Protein AF-A0A3Q0J2T7-F1 (afdb_monomer_lite)

Foldseek 3Di:
DPPPDPPFPVLVVVLVVVLVVLVVLLVVLVVVLVVLVPCPDDPPVCPVPADPVRSVVVSVLVSLLSVLVSVLSVQVSVCCVVQSDLVNLVVLLVVLCVVQVVPDLLSSVLSSVLSVVVVVLVSCVVSQCCCVCPNVVHDPVVSVVVSVVVSVVVSVVVNVVSVLVLVQLLVDLVPDPVSNLVSVLVVLVVVLVVQQVVVVVVQPVFKDFDPDPVLLVVCVVVCVVQVQDPRQEIEGEDPDLPPDWDKAWGDAPVVSSIHIYGYPSCQDDDPDRDDHDHSVRVSVRVVVRVVCRSVVVSVVVSVVVSVVVSVVVVVVVPDDLQSVCVSSVNPPDRSCCVSNCVVVVVVVVVPDDDDDDDDDDDDDD

Sequence (365 aa):
MFFALFTNDLYIASHLVQWFIGALQIYIGWREYRFIGNVKERPVPVQKYMKVETFNTLKSLNQRKLFAEIANESFGLFIQIVFSDELSHIALWNLSTTLSGGVSERWTTWVFISVITSKDFLLTLPGNFYVRLKLKEQSLFSTIQLLFLEFIAEQVFQLLLLNSLVNMCNLVVNVSKSSLIYTNFVLILFLALAREFIMDPLFDGHITPLQDTRITKELQPYLKIMEFPEGRIYLLKMSNQEDMPNAFTVGNRFFNTQKIIIADNVIGKNKQLNDCCTYKECVAVILHELGHVYYNHTIKSALLEVFITLSTIISFILLHEDFVFTSFGFVQTRPVKAFNFQSSLELDATKVKPDSKRDTRDDAN

InterPro domains:
  IPR001915 Peptidase M48 [PF01435] (209-329)
  IPR032456 CAAX prenyl protease 1, N-terminal [PF16491] (33-194)

Organism: Diaphorina citri (NCBI:txid121845)

Radius of gyration: 28.75 Å; chains: 1; bounding box: 115×46×77 Å

Structure (mmCIF, N/CA/C/O backbone):
data_AF-A0A3Q0J2T7-F1
#
_entry.id   AF-A0A3Q0J2T7-F1
#
loop_
_atom_site.group_PDB
_atom_site.id
_atom_site.type_symbol
_atom_site.label_atom_id
_atom_site.label_alt_id
_atom_site.label_comp_id
_atom_site.label_asym_id
_atom_site.label_entity_id
_atom_site.label_seq_id
_atom_site.pdbx_PDB_ins_code
_atom_site.Cartn_x
_atom_site.Cartn_y
_atom_site.Cartn_z
_atom_site.occupancy
_atom_site.B_iso_or_equiv
_atom_site.auth_seq_id
_atom_site.auth_comp_id
_atom_site.auth_asym_id
_atom_site.auth_atom_id
_atom_site.pdbx_PDB_model_num
ATOM 1 N N . MET A 1 1 ? -3.523 7.513 -41.382 1.00 33.69 1 MET A N 1
ATOM 2 C CA . MET A 1 1 ? -2.155 7.222 -40.903 1.00 33.69 1 MET A CA 1
ATOM 3 C C . MET A 1 1 ? -2.189 7.128 -39.376 1.00 33.69 1 MET A C 1
ATOM 5 O O . MET A 1 1 ? -1.666 7.994 -38.703 1.00 33.69 1 MET A O 1
ATOM 9 N N . PHE A 1 2 ? -2.928 6.149 -38.841 1.00 28.25 2 PHE A N 1
ATOM 10 C CA . PHE A 1 2 ? -3.182 5.979 -37.393 1.00 28.25 2 PHE A CA 1
ATOM 11 C C . PHE A 1 2 ? -3.336 4.490 -37.006 1.00 28.25 2 PHE A C 1
ATOM 13 O O . PHE A 1 2 ? -3.814 4.168 -35.932 1.00 28.25 2 PHE A O 1
ATOM 20 N N . PHE A 1 3 ? -2.971 3.572 -37.909 1.00 33.12 3 PHE A N 1
ATOM 21 C CA . PHE A 1 3 ? -3.224 2.128 -37.781 1.00 33.12 3 PHE A CA 1
ATOM 22 C C . PHE A 1 3 ? -2.095 1.296 -38.407 1.00 33.12 3 PHE A C 1
ATOM 24 O O . PHE A 1 3 ? -2.324 0.306 -39.092 1.00 33.12 3 PHE A O 1
ATOM 31 N N . ALA A 1 4 ? -0.854 1.728 -38.226 1.00 36.66 4 ALA A N 1
ATOM 32 C CA . ALA A 1 4 ? 0.309 0.935 -38.596 1.00 36.66 4 ALA A CA 1
ATOM 33 C C . ALA A 1 4 ? 1.258 0.967 -37.406 1.00 36.66 4 ALA A C 1
ATOM 35 O O . ALA A 1 4 ? 2.026 1.913 -37.339 1.00 36.66 4 ALA A O 1
ATOM 36 N N . LEU A 1 5 ? 1.095 0.033 -36.457 1.00 40.09 5 LEU A N 1
ATOM 37 C CA . LEU A 1 5 ? 2.038 -0.344 -35.380 1.00 40.09 5 LEU A CA 1
ATOM 38 C C . LEU A 1 5 ? 1.373 -1.389 -34.443 1.00 40.09 5 LEU A C 1
ATOM 40 O O . LEU A 1 5 ? 1.259 -1.200 -33.242 1.00 40.09 5 LEU A O 1
ATOM 44 N N . PHE A 1 6 ? 0.869 -2.498 -34.993 1.00 44.03 6 PHE A N 1
ATOM 45 C CA . PHE A 1 6 ? 0.392 -3.645 -34.197 1.00 44.03 6 PHE A CA 1
ATOM 46 C C . PHE A 1 6 ? 1.183 -4.904 -34.555 1.00 44.03 6 PHE A C 1
ATOM 48 O O . PHE A 1 6 ? 0.622 -5.937 -34.899 1.00 44.03 6 PHE A O 1
ATOM 55 N N . THR A 1 7 ? 2.510 -4.801 -34.559 1.00 49.44 7 THR A N 1
ATOM 56 C CA . THR A 1 7 ? 3.395 -5.940 -34.847 1.00 49.44 7 THR A CA 1
ATOM 57 C C . THR A 1 7 ? 3.807 -6.725 -33.599 1.00 49.44 7 THR A C 1
ATOM 59 O O . THR A 1 7 ? 4.491 -7.731 -33.744 1.00 49.44 7 THR A O 1
ATOM 62 N N . ASN A 1 8 ? 3.374 -6.322 -32.397 1.00 66.12 8 ASN A N 1
ATOM 63 C CA . ASN A 1 8 ? 3.762 -6.956 -31.135 1.00 66.12 8 ASN A CA 1
ATOM 64 C C . ASN A 1 8 ? 2.534 -7.422 -30.333 1.00 66.12 8 ASN A C 1
ATOM 66 O O . ASN A 1 8 ? 2.005 -6.689 -29.495 1.00 66.12 8 ASN A O 1
ATOM 70 N N . ASP A 1 9 ? 2.096 -8.665 -30.559 1.00 75.94 9 ASP A N 1
ATOM 71 C CA . ASP A 1 9 ? 0.935 -9.274 -29.882 1.00 75.94 9 ASP A CA 1
ATOM 72 C C . ASP A 1 9 ? 1.014 -9.171 -28.346 1.00 75.94 9 ASP A C 1
ATOM 74 O O . ASP A 1 9 ? -0.001 -8.976 -27.677 1.00 75.94 9 ASP A O 1
ATOM 78 N N . LEU A 1 10 ? 2.224 -9.241 -27.777 1.00 80.56 10 LEU A N 1
ATOM 79 C CA . LEU A 1 10 ? 2.445 -9.153 -26.333 1.00 80.56 10 LEU A CA 1
ATOM 80 C C . LEU A 1 10 ? 2.185 -7.747 -25.770 1.00 80.56 10 LEU A C 1
ATOM 82 O O . LEU A 1 10 ? 1.581 -7.629 -24.706 1.00 80.56 10 LEU A O 1
ATOM 86 N N . TYR A 1 11 ? 2.613 -6.697 -26.475 1.00 80.44 11 TYR A N 1
ATOM 87 C CA . TYR A 1 11 ? 2.414 -5.306 -26.055 1.00 80.44 11 TYR A CA 1
ATOM 88 C C . TYR A 1 11 ? 0.931 -4.944 -26.015 1.00 80.44 11 TYR A C 1
ATOM 90 O O . TYR A 1 11 ? 0.431 -4.354 -25.056 1.00 80.44 11 TYR A O 1
ATOM 98 N N . ILE A 1 12 ? 0.205 -5.345 -27.058 1.00 82.56 12 ILE A N 1
ATOM 99 C CA . ILE A 1 12 ? -1.236 -5.120 -27.157 1.00 82.56 12 ILE A CA 1
ATOM 100 C C . ILE A 1 12 ? -1.944 -5.904 -26.054 1.00 82.56 12 ILE A C 1
ATOM 102 O O . ILE A 1 12 ? -2.769 -5.347 -25.331 1.00 82.56 12 ILE A O 1
ATOM 106 N N . ALA A 1 13 ? -1.597 -7.183 -25.883 1.00 85.56 13 ALA A N 1
ATOM 107 C CA . ALA A 1 13 ? -2.187 -8.024 -24.853 1.00 85.56 13 ALA A CA 1
ATOM 108 C C . ALA A 1 13 ? -1.959 -7.460 -23.442 1.00 85.56 13 ALA A C 1
ATOM 110 O O . ALA A 1 13 ? -2.902 -7.428 -22.652 1.00 85.56 13 ALA A O 1
ATOM 111 N N . SER A 1 14 ? -0.755 -6.966 -23.123 1.00 84.12 14 SER A N 1
ATOM 112 C CA . SER A 1 14 ? -0.471 -6.399 -21.799 1.00 84.12 14 SER A CA 1
ATOM 113 C C . SER A 1 14 ? -1.316 -5.157 -21.511 1.00 84.12 14 SER A C 1
ATOM 115 O O . SER A 1 14 ? -1.895 -5.049 -20.430 1.00 84.12 14 SER A O 1
ATOM 117 N N . HIS A 1 15 ? -1.455 -4.254 -22.487 1.00 85.38 15 HIS A N 1
ATOM 118 C CA . HIS A 1 15 ? -2.277 -3.052 -22.337 1.00 85.38 15 HIS A CA 1
ATOM 119 C C . HIS A 1 15 ? -3.765 -3.381 -22.246 1.00 85.38 15 HIS A C 1
ATOM 121 O O . HIS A 1 15 ? -4.455 -2.833 -21.391 1.00 85.38 15 HIS A O 1
ATOM 127 N N . LEU A 1 16 ? -4.259 -4.329 -23.047 1.00 88.94 16 LEU A N 1
ATOM 128 C CA . LEU A 1 16 ? -5.648 -4.783 -22.962 1.00 88.94 16 LEU A CA 1
ATOM 129 C C . LEU A 1 16 ? -5.972 -5.384 -21.591 1.00 88.94 16 LEU A C 1
ATOM 131 O O . LEU A 1 16 ? -7.029 -5.088 -21.035 1.00 88.94 16 LEU A O 1
ATOM 135 N N . VAL A 1 17 ? -5.067 -6.189 -21.023 1.00 90.88 17 VAL A N 1
ATOM 136 C CA . VAL A 1 17 ? -5.229 -6.733 -19.666 1.00 90.88 17 VAL A CA 1
ATOM 137 C C . VAL A 1 17 ? -5.247 -5.607 -18.634 1.00 90.88 17 VAL A C 1
ATOM 139 O O . VAL A 1 17 ? -6.132 -5.581 -17.781 1.00 90.88 17 VAL A O 1
ATOM 142 N N . GLN A 1 18 ? -4.325 -4.647 -18.727 1.00 88.12 18 GLN A N 1
ATOM 143 C CA . GLN A 1 18 ? -4.276 -3.506 -17.814 1.00 88.12 18 GLN A CA 1
ATOM 144 C C . GLN A 1 18 ? -5.548 -2.651 -17.892 1.00 88.12 18 GLN A C 1
ATOM 146 O O . GLN A 1 18 ? -6.138 -2.322 -16.862 1.00 88.12 18 GLN A O 1
A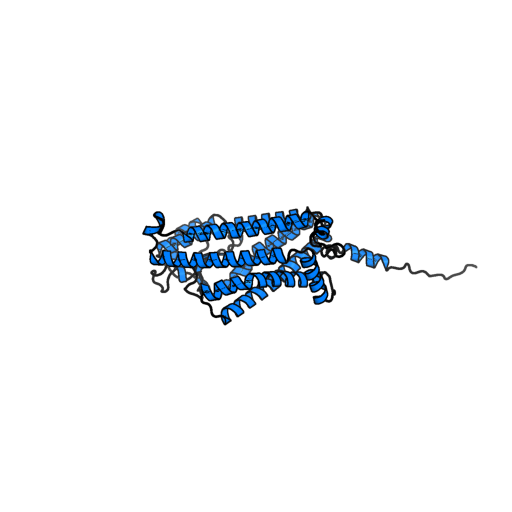TOM 151 N N . TRP A 1 19 ? -6.022 -2.342 -19.100 1.00 90.69 19 TRP A N 1
ATOM 152 C CA . TRP A 1 19 ? -7.256 -1.583 -19.297 1.00 90.69 19 TRP A CA 1
ATOM 153 C C . TRP A 1 19 ? -8.479 -2.342 -18.808 1.00 90.69 19 TRP A C 1
ATOM 155 O O . TRP A 1 19 ? -9.368 -1.743 -18.210 1.00 90.69 19 TRP A O 1
ATOM 165 N N . PHE A 1 20 ? -8.524 -3.658 -19.024 1.00 94.38 20 PHE A N 1
ATOM 166 C CA . PHE A 1 20 ? -9.589 -4.502 -18.502 1.00 94.38 20 PHE A CA 1
ATOM 167 C C . PHE A 1 20 ? -9.628 -4.467 -16.971 1.00 94.38 20 PHE A C 1
ATOM 169 O O . PHE A 1 20 ? -10.702 -4.287 -16.400 1.00 94.38 20 PHE A O 1
ATOM 176 N N . ILE A 1 21 ? -8.474 -4.584 -16.305 1.00 93.88 21 ILE A N 1
ATOM 177 C CA . ILE A 1 21 ? -8.382 -4.505 -14.840 1.00 93.88 21 ILE A CA 1
ATOM 178 C C . ILE A 1 21 ? -8.839 -3.127 -14.345 1.00 93.88 21 ILE A C 1
ATOM 180 O O . ILE A 1 21 ? -9.686 -3.064 -13.453 1.00 93.88 21 ILE A O 1
ATOM 184 N N . GLY A 1 22 ? -8.359 -2.038 -14.953 1.00 92.31 22 GLY A N 1
ATOM 185 C CA . GLY A 1 22 ? -8.775 -0.679 -14.589 1.00 92.31 22 GLY A CA 1
ATOM 186 C C . GLY A 1 22 ? -10.277 -0.450 -14.798 1.00 92.31 22 GLY A C 1
ATOM 187 O O . GLY A 1 22 ? -10.974 0.041 -13.911 1.00 92.31 22 GLY A O 1
ATOM 188 N N . ALA A 1 23 ? -10.825 -0.891 -15.933 1.00 95.25 23 ALA A N 1
ATOM 189 C CA . ALA A 1 23 ? -12.258 -0.815 -16.211 1.00 95.25 23 ALA A CA 1
ATOM 190 C C . ALA A 1 23 ? -13.086 -1.650 -15.220 1.00 95.25 23 ALA A C 1
ATOM 192 O O . ALA A 1 23 ? -14.158 -1.219 -14.789 1.00 95.25 23 ALA A O 1
ATOM 193 N N . LEU A 1 24 ? -12.588 -2.825 -14.825 1.00 96.88 24 LEU A N 1
ATOM 194 C CA . LEU A 1 24 ? -13.226 -3.679 -13.828 1.00 96.88 24 LEU A CA 1
ATOM 195 C C . LEU A 1 24 ? -13.235 -3.020 -12.442 1.00 96.88 24 LEU A C 1
ATOM 197 O O . LEU A 1 24 ? -14.266 -3.057 -11.770 1.00 96.88 24 LEU A O 1
ATOM 201 N N . GLN A 1 25 ? -12.136 -2.386 -12.027 1.00 94.62 25 GLN A N 1
ATOM 202 C CA . GLN A 1 25 ? -12.058 -1.632 -10.770 1.00 94.62 25 GLN A CA 1
ATOM 203 C C . GLN A 1 25 ? -13.052 -0.466 -10.756 1.00 94.62 25 GLN A C 1
ATOM 205 O O . GLN A 1 25 ? -13.850 -0.353 -9.823 1.00 94.62 25 GLN A O 1
ATOM 210 N N . ILE A 1 26 ? -13.092 0.331 -11.830 1.00 95.19 26 ILE A N 1
ATOM 211 C CA . ILE A 1 26 ? -14.068 1.419 -12.000 1.00 95.19 26 ILE A CA 1
ATOM 212 C C . ILE A 1 26 ? -15.500 0.875 -11.941 1.00 95.19 26 ILE A C 1
ATOM 214 O O . ILE A 1 26 ? -16.358 1.445 -11.269 1.00 95.19 26 ILE A O 1
ATOM 218 N N . TYR A 1 27 ? -15.774 -0.250 -12.605 1.00 97.19 27 TYR A N 1
ATOM 219 C CA . TYR A 1 27 ? -17.090 -0.885 -12.595 1.00 97.19 27 TYR A CA 1
ATOM 220 C C . TYR A 1 27 ? -17.512 -1.350 -11.195 1.00 97.19 27 TYR A C 1
ATOM 222 O O . TYR A 1 27 ? -18.649 -1.099 -10.785 1.00 97.19 27 TYR A O 1
ATOM 230 N N . ILE A 1 28 ? -16.620 -2.015 -10.454 1.00 96.94 28 ILE A N 1
ATOM 231 C CA . ILE A 1 28 ? -16.886 -2.470 -9.083 1.00 96.94 28 ILE A CA 1
ATOM 232 C C . ILE A 1 28 ? -17.128 -1.263 -8.171 1.00 96.94 28 ILE A C 1
ATOM 234 O O . ILE A 1 28 ? -18.165 -1.218 -7.505 1.00 96.94 28 ILE A O 1
ATOM 238 N N . GLY A 1 29 ? -16.254 -0.254 -8.219 1.00 95.56 29 GLY A N 1
ATOM 239 C CA . GLY A 1 29 ? -16.412 0.978 -7.445 1.00 95.56 29 GLY A CA 1
ATOM 240 C C . GLY A 1 29 ? -17.724 1.694 -7.769 1.00 95.56 29 GLY A C 1
ATOM 241 O O . GLY A 1 29 ? -18.476 2.069 -6.871 1.00 95.56 29 GLY A O 1
ATOM 242 N N . TRP A 1 30 ? -18.084 1.805 -9.050 1.00 96.25 30 TRP A N 1
ATOM 243 C CA . TRP A 1 30 ? -19.350 2.410 -9.473 1.00 96.25 30 TRP A CA 1
ATOM 244 C C . TRP A 1 30 ? -20.577 1.634 -8.982 1.00 96.25 30 TRP A C 1
ATOM 246 O O . TRP A 1 30 ? -21.595 2.227 -8.607 1.00 96.25 30 TRP A O 1
ATOM 256 N N . ARG A 1 31 ? -20.511 0.298 -8.966 1.00 96.94 31 ARG A N 1
ATOM 257 C CA . ARG A 1 31 ? -21.577 -0.534 -8.392 1.00 96.94 31 ARG A CA 1
ATOM 258 C C . ARG A 1 31 ? -21.740 -0.280 -6.904 1.00 96.94 31 ARG A C 1
ATOM 260 O O . ARG A 1 31 ? -22.878 -0.131 -6.462 1.00 96.94 31 ARG A O 1
ATOM 267 N N . GLU A 1 32 ? -20.642 -0.213 -6.164 1.00 95.94 32 GLU A N 1
ATOM 268 C CA . GLU A 1 32 ? -20.662 0.083 -4.735 1.00 95.94 32 GLU A CA 1
ATOM 269 C C . GLU A 1 32 ? -21.205 1.491 -4.465 1.00 95.94 32 GLU A C 1
ATOM 271 O O . GLU A 1 32 ? -22.138 1.653 -3.677 1.00 95.94 32 GLU A O 1
ATOM 276 N N . TYR A 1 33 ? -20.734 2.493 -5.213 1.00 95.69 33 TYR A N 1
ATOM 277 C CA . TYR A 1 33 ? -21.227 3.868 -5.147 1.00 95.69 33 TYR A CA 1
ATOM 278 C C . TYR A 1 33 ? -22.747 3.944 -5.352 1.00 95.69 33 TYR A C 1
ATOM 280 O O . TYR A 1 33 ? -23.459 4.533 -4.533 1.00 95.69 33 TYR A O 1
ATOM 288 N N . ARG A 1 34 ? -23.276 3.298 -6.404 1.00 95.38 34 ARG A N 1
ATOM 289 C CA . ARG A 1 34 ? -24.725 3.257 -6.666 1.00 95.38 34 ARG A CA 1
ATOM 290 C C . ARG A 1 34 ? -25.488 2.487 -5.598 1.00 95.38 34 ARG A C 1
ATOM 292 O O . ARG A 1 34 ? -26.573 2.918 -5.209 1.00 95.38 34 ARG A O 1
ATOM 299 N N . PHE A 1 35 ? -24.946 1.362 -5.135 1.00 94.62 35 PHE A N 1
ATOM 300 C CA . PHE A 1 35 ? -25.566 0.569 -4.080 1.00 94.62 35 PHE A CA 1
ATOM 301 C C . PHE A 1 35 ? -25.740 1.416 -2.823 1.00 94.62 35 PHE A C 1
ATOM 303 O O . PHE A 1 35 ? -26.875 1.619 -2.398 1.00 94.62 35 PHE A O 1
ATOM 310 N N . ILE A 1 36 ? -24.655 2.004 -2.308 1.00 92.62 36 ILE A N 1
ATOM 311 C CA . ILE A 1 36 ? -24.695 2.888 -1.140 1.00 92.62 36 ILE A CA 1
ATOM 312 C C . ILE A 1 36 ? -25.631 4.070 -1.419 1.00 92.62 36 ILE A C 1
ATOM 314 O O . ILE A 1 36 ? -26.472 4.374 -0.580 1.00 92.62 36 ILE A O 1
ATOM 318 N N . GLY A 1 37 ? -25.554 4.685 -2.609 1.00 90.44 37 GLY A N 1
ATOM 319 C CA . GLY A 1 37 ? -26.523 5.648 -3.171 1.00 90.44 37 GLY A CA 1
ATOM 320 C C . GLY A 1 37 ? -27.966 5.367 -2.778 1.00 90.44 37 GLY A C 1
ATOM 321 O O . GLY A 1 37 ? -28.627 6.167 -2.104 1.00 90.44 37 GLY A O 1
ATOM 322 N N . ASN A 1 38 ? -28.401 4.172 -3.158 1.00 92.50 38 ASN A N 1
ATOM 323 C CA . ASN A 1 38 ? -29.780 3.719 -3.100 1.00 92.50 38 ASN A CA 1
ATOM 324 C C . ASN A 1 38 ? -30.230 3.230 -1.716 1.00 92.50 38 ASN A C 1
ATOM 326 O O . ASN A 1 38 ? -31.435 3.099 -1.497 1.00 92.50 38 ASN A O 1
ATOM 330 N N . VAL A 1 39 ? -29.317 2.983 -0.767 1.00 91.50 39 VAL A N 1
ATOM 331 C CA . VAL A 1 39 ? -29.688 2.563 0.596 1.00 91.50 39 VAL A CA 1
ATOM 332 C C . VAL A 1 39 ? -30.352 3.726 1.338 1.00 91.50 39 VAL A C 1
ATOM 334 O O . VAL A 1 39 ? -29.674 4.603 1.868 1.00 91.50 39 VAL A O 1
ATOM 337 N N . LYS A 1 40 ? -31.688 3.769 1.365 1.00 86.31 40 LYS A N 1
ATOM 338 C CA . LYS A 1 40 ? -32.451 4.841 2.036 1.00 86.31 40 LYS A CA 1
ATOM 339 C C . LYS A 1 40 ? -32.478 4.694 3.553 1.00 86.31 40 LYS A C 1
ATOM 341 O O . LYS A 1 40 ? -32.477 5.691 4.264 1.00 86.31 40 LYS A O 1
ATOM 346 N N . GLU A 1 41 ? -32.481 3.458 4.032 1.00 88.19 41 GLU A N 1
ATOM 347 C CA . GLU A 1 41 ? -32.641 3.140 5.444 1.00 88.19 41 GLU A CA 1
ATOM 348 C C . GLU A 1 41 ? -31.548 2.188 5.916 1.00 88.19 41 GLU A C 1
ATOM 350 O O . GLU A 1 41 ? -30.988 1.408 5.144 1.00 88.19 41 GLU A O 1
ATOM 355 N N . ARG A 1 42 ? -31.258 2.246 7.216 1.00 91.38 42 ARG A N 1
ATOM 356 C CA . ARG A 1 42 ? -30.329 1.321 7.871 1.00 91.38 42 ARG A CA 1
ATOM 357 C C . ARG A 1 42 ? -30.821 -0.125 7.688 1.00 91.38 42 ARG A C 1
ATOM 359 O O . ARG A 1 42 ? -31.989 -0.385 7.993 1.00 91.38 42 ARG A O 1
ATOM 366 N N . PRO A 1 43 ? -29.957 -1.077 7.292 1.00 90.12 43 PRO A N 1
ATOM 367 C CA . PRO A 1 43 ? -30.312 -2.493 7.247 1.00 90.12 43 PRO A CA 1
ATOM 368 C C . PRO A 1 43 ? -30.779 -3.010 8.613 1.00 90.12 43 PRO A C 1
ATOM 370 O O . PRO A 1 43 ? -30.184 -2.660 9.636 1.00 90.12 43 PRO A O 1
ATOM 373 N N . VAL A 1 44 ? -31.796 -3.880 8.627 1.00 91.00 44 VAL A N 1
ATOM 374 C CA . VAL A 1 44 ? -32.421 -4.433 9.849 1.00 91.00 44 VAL A CA 1
ATOM 375 C C . VAL A 1 44 ? -31.401 -4.922 10.895 1.00 91.00 44 VAL A C 1
ATOM 377 O O . VAL A 1 44 ? -31.544 -4.540 12.057 1.00 91.00 44 VAL A O 1
ATOM 380 N N . PRO A 1 45 ? -30.326 -5.662 10.538 1.00 91.25 45 PRO A N 1
ATOM 381 C CA . PRO A 1 45 ? -29.356 -6.140 11.529 1.00 91.25 45 PRO A CA 1
ATOM 382 C C . PRO A 1 45 ? -28.585 -5.024 12.251 1.00 91.25 45 PRO A C 1
ATOM 384 O O . PRO A 1 45 ? -28.127 -5.213 13.374 1.00 91.25 45 PRO A O 1
ATOM 387 N N . VAL A 1 46 ? -28.436 -3.854 11.621 1.00 88.81 46 VAL A N 1
ATOM 388 C CA . VAL A 1 46 ? -27.578 -2.754 12.097 1.00 88.81 46 VAL A CA 1
ATOM 389 C C . VAL A 1 46 ? -28.389 -1.650 12.787 1.00 88.81 46 VAL A C 1
ATOM 391 O O . VAL A 1 46 ? -27.841 -0.859 13.555 1.00 88.81 46 VAL A O 1
ATOM 394 N N . GLN A 1 47 ? -29.713 -1.612 12.587 1.00 89.44 47 GLN A N 1
ATOM 395 C CA . GLN A 1 47 ? -30.607 -0.584 13.144 1.00 89.44 47 GLN A CA 1
ATOM 396 C C . GLN A 1 47 ? -30.494 -0.421 14.666 1.00 89.44 47 GLN A C 1
ATOM 398 O O . GLN A 1 47 ? -30.618 0.701 15.165 1.00 89.44 47 GLN A O 1
ATOM 403 N N . LYS A 1 48 ? -30.238 -1.521 15.387 1.00 91.25 48 LYS A N 1
ATOM 404 C CA . LYS A 1 48 ? -30.083 -1.545 16.848 1.00 91.25 48 LYS A CA 1
ATOM 405 C C . LYS A 1 48 ? -28.767 -0.921 17.331 1.00 91.25 48 LYS A C 1
ATOM 407 O O . LYS A 1 48 ? -28.725 -0.403 18.441 1.00 91.25 48 LYS A O 1
ATOM 412 N N . TYR A 1 49 ? -27.710 -0.977 16.522 1.00 85.81 49 TYR A N 1
ATOM 413 C CA . TYR A 1 49 ? -26.338 -0.679 16.955 1.00 85.81 49 TYR A CA 1
ATOM 414 C C . TYR A 1 49 ? -25.808 0.670 16.461 1.00 85.81 49 TYR A C 1
ATOM 416 O O . TYR A 1 49 ? -24.854 1.193 17.023 1.00 85.81 49 TYR A O 1
ATOM 424 N N . MET A 1 50 ? -26.415 1.260 15.430 1.00 85.25 50 MET A N 1
ATOM 425 C CA . MET A 1 50 ? -25.913 2.488 14.806 1.00 85.25 50 MET A CA 1
ATOM 426 C C . MET A 1 50 ? -27.016 3.526 14.697 1.00 85.25 50 MET A C 1
ATOM 428 O O . MET A 1 50 ? -28.015 3.238 14.057 1.00 85.25 50 MET A O 1
ATOM 432 N N . LYS A 1 51 ? -26.846 4.736 15.242 1.00 89.69 51 LYS A N 1
ATOM 433 C CA . LYS A 1 51 ? -27.841 5.826 15.144 1.00 89.69 51 LYS A CA 1
ATOM 434 C C . LYS A 1 51 ? -28.098 6.244 13.685 1.00 89.69 51 LYS A C 1
ATOM 436 O O . LYS A 1 51 ? -27.221 6.114 12.835 1.00 89.69 51 LYS A O 1
ATOM 441 N N . VAL A 1 52 ? -29.296 6.771 13.400 1.00 89.56 52 VAL A N 1
ATOM 442 C CA . VAL A 1 52 ? -29.689 7.236 12.048 1.00 89.56 52 VAL A CA 1
ATOM 443 C C . VAL A 1 52 ? -28.741 8.318 11.531 1.00 89.56 52 VAL A C 1
ATOM 445 O O . VAL A 1 52 ? -28.288 8.247 10.395 1.00 89.56 52 VAL A O 1
ATOM 448 N N . GLU A 1 53 ? -28.418 9.294 12.378 1.00 88.44 53 GLU A N 1
ATOM 449 C CA . GLU A 1 53 ? -27.516 10.395 12.038 1.00 88.44 53 GLU A CA 1
ATOM 450 C C . GLU A 1 53 ? -26.116 9.882 11.679 1.00 88.44 53 GLU A C 1
ATOM 452 O O . GLU A 1 53 ? -25.631 10.144 10.583 1.00 88.44 53 GLU A O 1
ATOM 457 N N . THR A 1 54 ? -25.518 9.053 12.542 1.00 86.38 54 THR A N 1
ATOM 458 C CA . THR A 1 54 ? -24.213 8.423 12.294 1.00 86.38 54 THR A CA 1
ATOM 459 C C . THR A 1 54 ? -24.208 7.626 10.992 1.00 86.38 54 THR A C 1
ATOM 461 O O . THR A 1 54 ? -23.268 7.738 10.210 1.00 86.38 54 THR A O 1
ATOM 464 N N . PHE A 1 55 ? -25.271 6.862 10.720 1.00 90.06 55 PHE A N 1
ATOM 465 C CA . PHE A 1 55 ? -25.401 6.116 9.471 1.00 90.06 55 PHE A CA 1
ATOM 466 C C . PHE A 1 55 ? -25.414 7.036 8.248 1.00 90.06 55 PHE A C 1
ATOM 468 O O . PHE A 1 55 ? -24.675 6.794 7.300 1.00 90.06 55 PHE A O 1
ATOM 475 N N . ASN A 1 56 ? -26.216 8.103 8.267 1.00 90.12 56 ASN A N 1
ATOM 476 C CA . ASN A 1 56 ? -26.308 9.042 7.149 1.00 90.12 56 ASN A CA 1
ATOM 477 C C . ASN A 1 56 ? -24.986 9.790 6.917 1.00 90.12 56 ASN A C 1
ATOM 479 O O . ASN A 1 56 ? -24.582 9.972 5.766 1.00 90.12 56 ASN A O 1
ATOM 483 N N . THR A 1 57 ? -24.286 10.161 7.991 1.00 88.56 57 THR A N 1
ATOM 484 C CA . THR A 1 57 ? -22.959 10.784 7.919 1.00 88.56 57 THR A CA 1
ATOM 485 C C . THR A 1 57 ? -21.933 9.828 7.313 1.00 88.56 57 THR A C 1
ATOM 487 O O . THR A 1 57 ? -21.298 10.177 6.320 1.00 88.56 57 THR A O 1
ATOM 490 N N . LEU A 1 58 ? -21.819 8.596 7.824 1.00 87.12 58 LEU A N 1
ATOM 491 C CA . LEU A 1 58 ? -20.895 7.586 7.288 1.00 87.12 58 LEU A CA 1
ATOM 492 C C . LEU A 1 58 ? -21.227 7.204 5.843 1.00 87.12 58 LEU A C 1
ATOM 494 O O . LEU A 1 58 ? -20.327 7.059 5.022 1.00 87.12 58 LEU A O 1
ATOM 498 N N . LYS A 1 59 ? -22.517 7.103 5.507 1.00 90.62 59 LYS A N 1
ATOM 499 C CA . LYS A 1 59 ? -22.996 6.867 4.142 1.00 90.62 59 LYS A CA 1
ATOM 500 C C . LYS A 1 59 ? -22.513 7.968 3.194 1.00 90.62 59 LYS A C 1
ATOM 502 O O . LYS A 1 59 ? -21.931 7.664 2.156 1.00 90.62 59 LYS A O 1
ATOM 507 N N . SER A 1 60 ? -22.748 9.232 3.549 1.00 89.12 60 SER A N 1
ATOM 508 C CA . SER A 1 60 ? -22.327 10.394 2.755 1.00 89.12 60 SER A CA 1
ATOM 509 C C . SER A 1 60 ? -20.803 10.452 2.608 1.00 89.12 60 SER A C 1
ATOM 511 O O . SER A 1 60 ? -20.291 10.647 1.506 1.00 89.12 60 SER A O 1
ATOM 513 N N . LEU A 1 61 ? -20.064 10.207 3.696 1.00 87.12 61 LEU A N 1
ATOM 514 C CA . LEU A 1 61 ? -18.601 10.164 3.683 1.00 87.12 61 LEU A CA 1
ATOM 515 C C . LEU A 1 61 ? -18.066 9.041 2.783 1.00 87.12 61 LEU A C 1
ATOM 517 O O . LEU A 1 61 ? -17.206 9.304 1.944 1.00 87.12 61 LEU A O 1
ATOM 521 N N . ASN A 1 62 ? -18.597 7.821 2.895 1.00 89.19 62 ASN A N 1
ATOM 522 C CA . ASN A 1 62 ? -18.187 6.691 2.056 1.00 89.19 62 ASN A CA 1
ATOM 523 C C . ASN A 1 62 ? -18.514 6.926 0.579 1.00 89.19 62 ASN A C 1
ATOM 525 O O . ASN A 1 62 ? -17.686 6.637 -0.277 1.00 89.19 62 ASN A O 1
ATOM 529 N N . GLN A 1 63 ? -19.668 7.519 0.259 1.00 90.69 63 GLN A N 1
ATOM 530 C CA . GLN A 1 63 ? -19.992 7.889 -1.124 1.00 90.69 63 GLN A CA 1
ATOM 531 C C . GLN A 1 63 ? -19.005 8.897 -1.709 1.00 90.69 63 GLN A C 1
ATOM 533 O O . GLN A 1 63 ? -18.610 8.760 -2.864 1.00 90.69 63 GLN A O 1
ATOM 538 N N . ARG A 1 64 ? -18.606 9.911 -0.931 1.00 89.50 64 ARG A N 1
ATOM 539 C CA . ARG A 1 64 ? -17.620 10.907 -1.375 1.00 89.50 64 ARG A CA 1
ATOM 540 C C . ARG A 1 64 ? -16.235 10.288 -1.571 1.00 89.50 64 ARG A C 1
ATOM 542 O O . ARG A 1 64 ? -15.573 10.633 -2.544 1.00 89.50 64 ARG A O 1
ATOM 549 N N . LYS A 1 65 ? -15.825 9.363 -0.692 1.00 88.00 65 LYS A N 1
ATOM 550 C CA . LYS A 1 65 ? -14.579 8.587 -0.836 1.00 88.00 65 LYS A CA 1
ATOM 551 C C . LYS A 1 65 ? -14.588 7.754 -2.116 1.00 88.00 65 LYS A C 1
ATOM 553 O O . LYS A 1 65 ? -13.727 7.958 -2.962 1.00 88.00 65 LYS A O 1
ATOM 558 N N . LEU A 1 66 ? -15.619 6.930 -2.308 1.00 90.75 66 LEU A N 1
ATOM 559 C CA . LEU A 1 66 ? -15.766 6.092 -3.502 1.00 90.75 66 LEU A CA 1
ATOM 560 C C . LEU A 1 66 ? -15.806 6.921 -4.785 1.00 90.75 66 LEU A C 1
ATOM 562 O O . LEU A 1 66 ? -15.195 6.549 -5.777 1.00 90.75 66 LEU A O 1
ATOM 566 N N . PHE A 1 67 ? -16.499 8.063 -4.784 1.00 90.25 67 PHE A N 1
ATOM 567 C CA . PHE A 1 67 ? -16.505 8.948 -5.946 1.00 90.25 67 PHE A CA 1
ATOM 568 C C . PHE A 1 67 ? -15.102 9.469 -6.279 1.00 90.25 67 PHE A C 1
ATOM 570 O O . PHE A 1 67 ? -14.722 9.484 -7.447 1.00 90.25 67 PHE A O 1
ATOM 577 N N . ALA A 1 68 ? -14.331 9.874 -5.267 1.00 87.50 68 ALA A N 1
ATOM 578 C CA . ALA A 1 68 ? -12.960 10.335 -5.456 1.00 87.50 68 ALA A CA 1
ATOM 579 C C . ALA A 1 68 ? -12.046 9.225 -5.987 1.00 87.50 68 ALA A C 1
ATOM 581 O O . ALA A 1 68 ? -11.273 9.471 -6.908 1.00 87.50 68 ALA A O 1
ATOM 582 N N . GLU A 1 69 ? -12.173 8.012 -5.446 1.00 87.62 69 GLU A N 1
ATOM 583 C CA . GLU A 1 69 ? -11.446 6.825 -5.908 1.00 87.62 69 GLU A CA 1
ATOM 584 C C . GLU A 1 69 ? -11.789 6.516 -7.370 1.00 87.62 69 GLU A C 1
ATOM 586 O O . GLU A 1 69 ? -10.896 6.469 -8.208 1.00 87.62 69 GLU A O 1
ATOM 591 N N . ILE A 1 70 ? -13.078 6.433 -7.720 1.00 91.12 70 ILE A N 1
ATOM 592 C CA . ILE A 1 70 ? -13.535 6.194 -9.099 1.00 91.12 70 ILE A CA 1
ATOM 593 C C . ILE A 1 70 ? -13.022 7.276 -10.052 1.00 91.12 70 ILE A C 1
ATOM 595 O O . ILE A 1 70 ? -12.589 6.960 -11.160 1.00 91.12 70 ILE A O 1
ATOM 599 N N . ALA A 1 71 ? -13.084 8.550 -9.655 1.00 89.12 71 ALA A N 1
ATOM 600 C CA . ALA A 1 71 ? -12.601 9.655 -10.476 1.00 89.12 71 ALA A CA 1
ATOM 601 C C . ALA A 1 71 ? -11.085 9.565 -10.705 1.00 89.12 71 ALA A C 1
ATOM 603 O O . ALA A 1 71 ? -10.630 9.776 -11.829 1.00 89.12 71 ALA A O 1
ATOM 604 N N . ASN A 1 72 ? -10.321 9.211 -9.668 1.00 87.12 72 ASN A N 1
ATOM 605 C CA . ASN A 1 72 ? -8.876 9.035 -9.753 1.00 87.12 72 ASN A CA 1
ATOM 606 C C . ASN A 1 72 ? -8.502 7.845 -10.646 1.00 87.12 72 ASN A C 1
ATOM 608 O O . ASN A 1 72 ? -7.679 8.004 -11.541 1.00 87.12 72 ASN A O 1
ATOM 612 N N . GLU A 1 73 ? -9.158 6.695 -10.475 1.00 88.94 73 GLU A N 1
ATOM 613 C CA . GLU A 1 73 ? -8.947 5.520 -11.330 1.00 88.94 73 GLU A CA 1
ATOM 614 C C . GLU A 1 73 ? -9.349 5.790 -12.785 1.00 88.94 73 GLU A C 1
ATOM 616 O O . GLU A 1 73 ? -8.637 5.417 -13.713 1.00 88.94 73 GLU A O 1
ATOM 621 N N . SER A 1 74 ? -10.453 6.508 -13.011 1.00 90.50 74 SER A N 1
ATOM 622 C CA . SER A 1 74 ? -10.891 6.892 -14.361 1.00 90.50 74 SER A CA 1
ATOM 623 C C . SER A 1 74 ? -9.892 7.829 -15.036 1.00 90.50 74 SER A C 1
ATOM 625 O O . SER A 1 74 ? -9.595 7.669 -16.219 1.00 90.50 74 SER A O 1
ATOM 627 N N . PHE A 1 75 ? -9.355 8.797 -14.288 1.00 88.19 75 PHE A N 1
ATOM 628 C CA . PHE A 1 75 ? -8.306 9.686 -14.774 1.00 88.19 75 PHE A CA 1
ATOM 629 C C . PHE A 1 75 ? -7.013 8.915 -15.062 1.00 88.19 75 PHE A C 1
ATOM 631 O O . PHE A 1 75 ? -6.446 9.065 -16.141 1.00 88.19 75 PHE A O 1
ATOM 638 N N . GLY A 1 76 ? -6.586 8.042 -14.145 1.00 85.75 76 GLY A N 1
ATOM 639 C CA . GLY A 1 76 ? -5.415 7.187 -14.314 1.00 85.75 76 GLY A CA 1
ATOM 640 C C . GLY A 1 76 ? -5.525 6.298 -15.551 1.00 85.75 76 GLY A C 1
ATOM 641 O O . GLY A 1 76 ? -4.614 6.289 -16.375 1.00 85.75 76 GLY A O 1
ATOM 642 N N . LEU A 1 77 ? -6.665 5.629 -15.739 1.00 88.81 77 LEU A N 1
ATOM 643 C CA . LEU A 1 77 ? -6.933 4.802 -16.915 1.00 88.81 77 LEU A CA 1
ATOM 644 C C . LEU A 1 77 ? -6.960 5.630 -18.206 1.00 88.81 77 LEU A C 1
ATOM 646 O O . LEU A 1 77 ? -6.393 5.209 -19.211 1.00 88.81 77 LEU A O 1
ATOM 650 N N . PHE A 1 78 ? -7.575 6.816 -18.192 1.00 88.31 78 PHE A N 1
ATOM 651 C CA . PHE A 1 78 ? -7.576 7.714 -19.349 1.00 88.31 78 PHE A CA 1
ATOM 652 C C . PHE A 1 78 ? -6.155 8.110 -19.754 1.00 88.31 78 PHE A C 1
ATOM 654 O O . PHE A 1 78 ? -5.793 7.983 -20.921 1.00 88.31 78 PHE A O 1
ATOM 661 N N . ILE A 1 79 ? -5.331 8.535 -18.793 1.00 84.19 79 ILE A N 1
ATOM 662 C CA . ILE A 1 79 ? -3.926 8.850 -19.053 1.00 84.19 79 ILE A CA 1
ATOM 663 C C . ILE A 1 79 ? -3.194 7.609 -19.562 1.00 84.19 79 ILE A C 1
ATOM 665 O O . ILE A 1 79 ? -2.466 7.699 -20.542 1.00 84.19 79 ILE A O 1
ATOM 669 N N . GLN A 1 80 ? -3.403 6.440 -18.958 1.00 81.44 80 GLN A N 1
ATOM 670 C CA . GLN A 1 80 ? -2.778 5.209 -19.435 1.00 81.44 80 GLN A CA 1
ATOM 671 C C . GLN A 1 80 ? -3.140 4.915 -20.893 1.00 81.44 80 GLN A C 1
ATOM 673 O O . GLN A 1 80 ? -2.235 4.631 -21.657 1.00 81.44 80 GLN A O 1
ATOM 678 N N . ILE A 1 81 ? -4.404 5.044 -21.304 1.00 84.75 81 ILE A N 1
ATOM 679 C CA . ILE A 1 81 ? -4.839 4.827 -22.698 1.00 84.75 81 ILE A CA 1
ATOM 680 C C . ILE A 1 81 ? -4.254 5.881 -23.652 1.00 84.75 81 ILE A C 1
ATOM 682 O O . ILE A 1 81 ? -3.906 5.571 -24.787 1.00 84.75 81 ILE A O 1
ATOM 686 N N . VAL A 1 82 ? -4.155 7.141 -23.221 1.00 81.06 82 VAL A N 1
ATOM 687 C CA . VAL A 1 82 ? -3.615 8.227 -24.059 1.00 81.06 82 VAL A CA 1
ATOM 688 C C . VAL A 1 82 ? -2.096 8.120 -24.216 1.00 81.06 82 VAL A C 1
ATOM 690 O O . VAL A 1 82 ? -1.565 8.465 -25.268 1.00 81.06 82 VAL A O 1
ATOM 693 N N . PHE A 1 83 ? -1.395 7.644 -23.185 1.00 73.94 83 PHE A N 1
ATOM 694 C CA . PHE A 1 83 ? 0.067 7.555 -23.142 1.00 73.94 83 PHE A CA 1
ATOM 695 C C . PHE A 1 83 ? 0.607 6.120 -23.315 1.00 73.94 83 PHE A C 1
ATOM 697 O O . PHE A 1 83 ? 1.814 5.905 -23.189 1.00 73.94 83 PHE A O 1
ATOM 704 N N . SER A 1 84 ? -0.241 5.141 -23.643 1.00 68.00 84 SER A N 1
ATOM 705 C CA . SER A 1 84 ? 0.131 3.753 -23.969 1.00 68.00 84 SER A CA 1
ATOM 706 C C . SER A 1 84 ? 0.632 3.605 -25.407 1.00 68.00 84 SER A C 1
ATOM 708 O O . SER A 1 84 ? 0.213 2.695 -26.117 1.00 68.00 84 SER A O 1
ATOM 710 N N . ASP A 1 85 ? 1.448 4.533 -25.889 1.00 65.38 85 ASP A N 1
ATOM 711 C CA . ASP A 1 85 ? 2.158 4.315 -27.148 1.00 65.38 85 ASP A CA 1
ATOM 712 C C . ASP A 1 85 ? 3.477 3.587 -26.841 1.00 65.38 85 ASP A C 1
ATOM 714 O O . ASP A 1 85 ? 4.093 3.857 -25.805 1.00 65.38 85 ASP A O 1
ATOM 718 N N . GLU A 1 86 ? 3.937 2.674 -27.705 1.00 56.56 86 GLU A N 1
ATOM 719 C CA . GLU A 1 86 ? 5.225 1.961 -27.551 1.00 56.56 86 GLU A CA 1
ATOM 720 C C . GLU A 1 86 ? 6.378 2.971 -27.380 1.00 56.56 86 GLU A C 1
ATOM 722 O O . GLU A 1 86 ? 7.369 2.734 -26.685 1.00 56.56 86 GLU A O 1
ATOM 727 N N . LEU A 1 87 ? 6.191 4.164 -27.944 1.00 61.16 87 LEU A N 1
ATOM 728 C CA . LEU A 1 87 ? 7.085 5.307 -27.852 1.00 61.16 87 LEU A CA 1
ATOM 729 C C . LEU A 1 87 ? 7.181 5.926 -26.451 1.00 61.16 87 LEU A C 1
ATOM 731 O O . LEU A 1 87 ? 8.163 6.614 -26.192 1.00 61.16 87 LEU A O 1
ATOM 735 N N . SER A 1 88 ? 6.230 5.711 -25.536 1.00 72.19 88 SER A N 1
ATOM 736 C CA . SER A 1 88 ? 6.246 6.367 -24.220 1.00 72.19 88 SER A CA 1
ATOM 737 C C . SER A 1 88 ? 7.342 5.808 -23.313 1.00 72.19 88 SER A C 1
ATOM 739 O O . SER A 1 88 ? 8.121 6.574 -22.749 1.00 72.19 88 SER A O 1
ATOM 741 N N . HIS A 1 89 ? 7.496 4.485 -23.236 1.00 76.31 89 HIS A N 1
ATOM 742 C CA . HIS A 1 89 ? 8.563 3.859 -22.450 1.00 76.31 89 HIS A CA 1
ATOM 743 C C . HIS A 1 89 ? 9.949 4.137 -23.039 1.00 76.31 89 HIS A C 1
ATOM 745 O O . HIS A 1 89 ? 10.881 4.443 -22.293 1.00 76.31 89 HIS A O 1
ATOM 751 N N . ILE A 1 90 ? 10.073 4.118 -24.370 1.00 80.62 90 ILE A N 1
ATOM 752 C CA . ILE A 1 90 ? 11.313 4.481 -25.067 1.00 80.62 90 ILE A CA 1
ATOM 753 C C . ILE A 1 90 ? 11.641 5.965 -24.859 1.00 80.62 90 ILE A C 1
ATOM 755 O O . ILE A 1 90 ? 12.789 6.310 -24.584 1.00 80.62 90 ILE A O 1
ATOM 759 N N . ALA A 1 91 ? 10.654 6.859 -24.947 1.00 83.31 91 ALA A N 1
ATOM 760 C CA . ALA A 1 91 ? 10.850 8.286 -24.713 1.00 83.31 91 ALA A CA 1
ATOM 761 C C . ALA A 1 91 ? 11.293 8.561 -23.272 1.00 83.31 91 ALA A C 1
ATOM 763 O O . ALA A 1 91 ? 12.232 9.328 -23.064 1.00 83.31 91 ALA A O 1
ATOM 764 N N . LEU A 1 92 ? 10.682 7.896 -22.285 1.00 86.50 92 LEU A N 1
ATOM 765 C CA . LEU A 1 92 ? 11.103 7.991 -20.886 1.00 86.50 92 LEU A CA 1
ATOM 766 C C . LEU A 1 92 ? 12.518 7.431 -20.681 1.00 86.50 92 LEU A C 1
ATOM 768 O O . LEU A 1 92 ? 13.308 8.028 -19.950 1.00 86.50 92 LEU A O 1
ATOM 772 N N . TRP A 1 93 ? 12.881 6.339 -21.356 1.00 86.56 93 TRP A N 1
ATOM 773 C CA . TRP A 1 93 ? 14.239 5.791 -21.320 1.00 86.56 93 TRP A CA 1
ATOM 774 C C . TRP A 1 93 ? 15.273 6.743 -21.943 1.00 86.56 93 TRP A C 1
ATOM 776 O O . TRP A 1 93 ? 16.333 6.991 -21.364 1.00 86.56 93 TRP A O 1
ATOM 786 N N . ASN A 1 94 ? 14.960 7.340 -23.091 1.00 87.25 94 ASN A N 1
ATOM 787 C CA . ASN A 1 94 ? 15.827 8.307 -23.769 1.00 87.25 94 ASN A CA 1
ATOM 788 C C . ASN A 1 94 ? 15.983 9.598 -22.959 1.00 87.25 94 ASN A C 1
ATOM 790 O O . ASN A 1 94 ? 17.094 10.118 -22.827 1.00 87.25 94 ASN A O 1
ATOM 794 N N . LEU A 1 95 ? 14.893 10.085 -22.359 1.00 89.62 95 LEU A N 1
ATOM 795 C CA . LEU A 1 95 ? 14.930 11.188 -21.402 1.00 89.62 95 LEU A CA 1
ATOM 796 C C . LEU A 1 95 ? 15.857 10.843 -20.236 1.00 89.62 95 LEU A C 1
ATOM 798 O O . LEU A 1 95 ? 16.719 11.639 -19.880 1.00 89.62 95 LEU A O 1
ATOM 802 N N . SER A 1 96 ? 15.738 9.634 -19.694 1.00 90.75 96 SER A N 1
ATOM 803 C CA . SER A 1 96 ? 16.562 9.176 -18.574 1.00 90.75 96 SER A CA 1
ATOM 804 C C . SER A 1 96 ? 18.033 9.052 -18.948 1.00 90.75 96 SER A C 1
ATOM 806 O O . SER A 1 96 ? 18.888 9.424 -18.156 1.00 90.75 96 SER A O 1
ATOM 808 N N . THR A 1 97 ? 18.333 8.616 -20.172 1.00 88.94 97 THR A N 1
ATOM 809 C CA . THR A 1 97 ? 19.700 8.558 -20.714 1.00 88.94 97 THR A CA 1
ATOM 810 C C . THR A 1 97 ? 20.284 9.961 -20.888 1.00 88.94 97 THR A C 1
ATOM 812 O O . THR A 1 97 ? 21.455 10.197 -20.605 1.00 88.94 97 THR A O 1
ATOM 815 N N . THR A 1 98 ? 19.456 10.919 -21.309 1.00 91.25 98 THR A N 1
ATOM 816 C CA . THR A 1 98 ? 19.852 12.326 -21.442 1.00 91.25 98 THR A CA 1
ATOM 817 C C . THR A 1 98 ? 20.125 12.949 -20.071 1.00 91.25 98 THR A C 1
ATOM 819 O O . THR A 1 98 ? 21.165 13.571 -19.871 1.00 91.25 98 THR A O 1
ATOM 822 N N . LEU A 1 99 ? 19.228 12.736 -19.102 1.00 90.50 99 LEU A N 1
ATOM 823 C CA . LEU A 1 99 ? 19.355 13.229 -17.727 1.00 90.50 99 LEU A CA 1
ATOM 824 C C . LEU A 1 99 ? 20.523 12.578 -16.973 1.00 90.50 99 LEU A C 1
ATOM 826 O O . LEU A 1 99 ? 21.177 13.232 -16.164 1.00 90.50 99 LEU A O 1
ATOM 830 N N . SER A 1 100 ? 20.807 11.303 -17.242 1.00 89.31 100 SER A N 1
ATOM 831 C CA . SER A 1 100 ? 21.931 10.575 -16.649 1.00 89.31 100 SER A CA 1
ATOM 832 C C . SER A 1 100 ? 23.278 10.924 -17.297 1.00 89.31 100 SER A C 1
ATOM 834 O O . SER A 1 100 ? 24.318 10.479 -16.808 1.00 89.31 100 SER A O 1
ATOM 836 N N . GLY A 1 101 ? 23.269 11.671 -18.409 1.00 85.62 101 GLY A N 1
ATOM 837 C CA . GLY A 1 101 ? 24.440 11.938 -19.244 1.00 85.62 101 GLY A CA 1
ATOM 838 C C . GLY A 1 101 ? 25.000 10.694 -19.941 1.00 85.62 101 GLY A C 1
ATOM 839 O O . GLY A 1 101 ? 26.134 10.726 -20.411 1.00 85.62 101 GLY A O 1
ATOM 840 N N . GLY A 1 102 ? 24.259 9.579 -19.953 1.00 78.62 102 GLY A N 1
ATOM 841 C CA . GLY A 1 102 ? 24.714 8.295 -20.491 1.00 78.62 102 GLY A CA 1
ATOM 842 C C . GLY A 1 102 ? 25.940 7.708 -19.779 1.00 78.62 102 GLY A C 1
ATOM 843 O O . GLY A 1 102 ? 26.601 6.836 -20.333 1.00 78.62 102 GLY A O 1
ATOM 844 N N . VAL A 1 103 ? 26.263 8.180 -18.566 1.00 75.31 103 VAL A N 1
ATOM 845 C CA . VAL A 1 103 ? 27.524 7.862 -17.865 1.00 75.31 103 VAL A CA 1
ATOM 846 C C . VAL A 1 103 ? 27.649 6.372 -17.543 1.00 75.31 103 VAL A C 1
ATOM 848 O O . VAL A 1 103 ? 28.726 5.792 -17.649 1.00 75.31 103 VAL A O 1
ATOM 851 N N . SER A 1 104 ? 26.550 5.737 -17.134 1.00 80.19 104 SER A N 1
ATOM 852 C CA . SER A 1 104 ? 26.472 4.284 -16.985 1.00 80.19 104 SER A CA 1
ATOM 853 C C . SER A 1 104 ? 25.038 3.798 -17.166 1.00 80.19 104 SER A C 1
ATOM 855 O O . SER A 1 104 ? 24.081 4.513 -16.851 1.00 80.19 104 SER A O 1
ATOM 857 N N . GLU A 1 105 ? 24.878 2.561 -17.634 1.00 75.75 105 GLU A N 1
ATOM 858 C CA . GLU A 1 105 ? 23.561 1.929 -17.763 1.00 75.75 105 GLU A CA 1
ATOM 859 C C . GLU A 1 105 ? 22.877 1.800 -16.398 1.00 75.75 105 GLU A C 1
ATOM 861 O O . GLU A 1 105 ? 21.710 2.146 -16.263 1.00 75.75 105 GLU A O 1
ATOM 866 N N . ARG A 1 106 ? 23.630 1.445 -15.347 1.00 75.62 106 ARG A N 1
ATOM 867 C CA . ARG A 1 106 ? 23.118 1.388 -13.968 1.00 75.62 106 ARG A CA 1
ATOM 868 C C . ARG A 1 106 ? 22.545 2.731 -13.505 1.00 75.62 106 ARG A C 1
ATOM 870 O O . ARG A 1 106 ? 21.440 2.763 -12.973 1.00 75.62 106 ARG A O 1
ATOM 877 N N . TRP A 1 107 ? 23.280 3.824 -13.710 1.00 80.44 107 TRP A N 1
ATOM 878 C CA . TRP A 1 107 ? 22.810 5.166 -13.353 1.00 80.44 107 TRP A CA 1
ATOM 879 C C . TRP A 1 107 ? 21.594 5.579 -14.191 1.00 80.44 107 TRP A C 1
ATOM 881 O O . TRP A 1 107 ? 20.637 6.138 -13.666 1.00 80.44 107 TRP A O 1
ATOM 891 N N . THR A 1 108 ? 21.584 5.227 -15.477 1.00 85.88 108 THR A N 1
ATOM 892 C CA . THR A 1 108 ? 20.447 5.474 -16.376 1.00 85.88 108 THR A CA 1
ATOM 893 C C . THR A 1 108 ? 19.191 4.731 -15.926 1.00 85.88 108 THR A C 1
ATOM 895 O O . THR A 1 108 ? 18.117 5.324 -15.893 1.00 85.88 108 THR A O 1
ATOM 898 N N . THR A 1 109 ? 19.319 3.476 -15.492 1.00 82.38 109 THR A N 1
ATOM 899 C CA . THR A 1 109 ? 18.214 2.686 -14.934 1.00 82.38 109 THR A CA 1
ATOM 900 C C . THR A 1 109 ? 17.671 3.292 -13.639 1.00 82.38 109 THR A C 1
ATOM 902 O O . THR A 1 109 ? 16.460 3.293 -13.428 1.00 82.38 109 THR A O 1
ATOM 905 N N . TRP A 1 110 ? 18.532 3.856 -12.785 1.00 82.56 110 TRP A N 1
ATOM 906 C CA . TRP A 1 110 ? 18.088 4.568 -11.580 1.00 82.56 110 TRP A CA 1
ATOM 907 C C . TRP A 1 110 ? 17.284 5.816 -11.930 1.00 82.56 110 TRP A C 1
ATOM 909 O O . TRP A 1 110 ? 16.172 5.988 -11.436 1.00 82.56 110 TRP A O 1
ATOM 919 N N . VAL A 1 111 ? 17.811 6.645 -12.834 1.00 88.00 111 VAL A N 1
ATOM 920 C CA . VAL A 1 111 ? 17.109 7.839 -13.320 1.00 88.00 111 VAL A CA 1
ATOM 921 C C . VAL A 1 111 ? 15.772 7.456 -13.958 1.00 88.00 111 VAL A C 1
ATOM 923 O O . VAL A 1 111 ? 14.763 8.099 -13.684 1.00 88.00 111 VAL A O 1
ATOM 926 N N . PHE A 1 112 ? 15.733 6.373 -14.734 1.00 87.19 112 PHE A N 1
ATOM 927 C CA . PHE A 1 112 ? 14.513 5.864 -15.355 1.00 87.19 112 PHE A CA 1
ATOM 928 C C . PHE A 1 112 ? 13.447 5.447 -14.344 1.00 87.19 112 PHE A C 1
ATOM 930 O O . PHE A 1 112 ? 12.287 5.835 -14.486 1.00 87.19 112 PHE A O 1
ATOM 937 N N . ILE A 1 113 ? 13.828 4.719 -13.295 1.00 84.62 113 ILE A N 1
ATOM 938 C CA . ILE A 1 113 ? 12.895 4.333 -12.231 1.00 84.62 113 ILE A CA 1
ATOM 939 C C . ILE A 1 113 ? 12.399 5.560 -11.467 1.00 84.62 113 ILE A C 1
ATOM 941 O O . ILE A 1 113 ? 11.198 5.666 -11.215 1.00 84.62 113 ILE A O 1
ATOM 945 N N . SER A 1 114 ? 13.265 6.534 -11.182 1.00 87.81 114 SER A N 1
ATOM 946 C CA . SER A 1 114 ? 12.843 7.806 -10.587 1.00 87.81 114 SER A CA 1
ATOM 947 C C . SER A 1 114 ? 11.868 8.577 -11.479 1.00 87.81 114 SER A C 1
ATOM 949 O O . SER A 1 114 ? 10.877 9.110 -10.985 1.00 87.81 114 SER A O 1
ATOM 951 N N . VAL A 1 115 ? 12.086 8.606 -12.797 1.00 88.81 115 VAL A N 1
ATOM 952 C CA . VAL A 1 115 ? 11.176 9.262 -13.750 1.00 88.81 115 VAL A CA 1
ATOM 953 C C . VAL A 1 115 ? 9.817 8.556 -13.799 1.00 88.81 115 VAL A C 1
ATOM 955 O O . VAL A 1 115 ? 8.787 9.227 -13.734 1.00 88.81 115 VAL A O 1
ATOM 958 N N . ILE A 1 116 ? 9.787 7.222 -13.881 1.00 85.62 116 ILE A N 1
ATOM 959 C CA . ILE A 1 116 ? 8.532 6.453 -13.918 1.00 85.62 116 ILE A CA 1
ATOM 960 C C . ILE A 1 116 ? 7.742 6.612 -12.622 1.00 85.62 116 ILE A C 1
ATOM 962 O O . ILE A 1 116 ? 6.558 6.928 -12.667 1.00 85.62 116 ILE A O 1
ATOM 966 N N . THR A 1 117 ? 8.392 6.450 -11.474 1.00 85.81 117 THR A N 1
ATOM 967 C CA . THR A 1 117 ? 7.725 6.575 -10.168 1.00 85.81 117 THR A CA 1
ATOM 968 C C . THR A 1 117 ? 7.254 8.003 -9.914 1.00 85.81 117 THR A C 1
ATOM 970 O O . THR A 1 117 ? 6.161 8.208 -9.399 1.00 85.81 117 THR A O 1
ATOM 973 N N . SER A 1 118 ? 8.008 9.011 -10.369 1.00 88.75 118 SER A N 1
ATOM 974 C CA . SER A 1 118 ? 7.548 10.403 -10.341 1.00 88.75 118 SER A CA 1
ATOM 975 C C . SER A 1 118 ? 6.313 10.611 -11.210 1.00 88.75 118 SER A C 1
ATOM 977 O O . SER A 1 118 ? 5.372 11.274 -10.780 1.00 88.75 118 SER A O 1
ATOM 979 N N . LYS A 1 119 ? 6.280 10.027 -12.415 1.00 85.56 119 LYS A N 1
ATOM 980 C CA . LYS A 1 119 ? 5.090 10.051 -13.271 1.00 85.56 119 LYS A CA 1
ATOM 981 C C . LYS A 1 119 ? 3.900 9.433 -12.533 1.00 85.56 119 LYS A C 1
ATOM 983 O O . LYS A 1 119 ? 2.854 10.068 -12.471 1.00 85.56 119 LYS A O 1
ATOM 988 N N . ASP A 1 120 ? 4.058 8.254 -11.941 1.00 82.94 120 ASP A N 1
ATOM 989 C CA . ASP A 1 120 ? 2.969 7.572 -11.233 1.00 82.94 120 ASP A CA 1
ATOM 990 C C . ASP A 1 120 ? 2.487 8.378 -10.012 1.00 82.94 120 ASP A C 1
ATOM 992 O O . ASP A 1 120 ? 1.282 8.578 -9.843 1.00 82.94 120 ASP A O 1
ATOM 996 N N . PHE A 1 121 ? 3.402 8.965 -9.235 1.00 86.25 121 PHE A N 1
ATOM 997 C CA . PHE A 1 121 ? 3.059 9.873 -8.138 1.00 86.25 121 PHE A CA 1
ATOM 998 C C . PHE A 1 121 ? 2.225 11.069 -8.626 1.00 86.25 121 PHE A C 1
ATOM 1000 O O . PHE A 1 121 ? 1.167 11.358 -8.061 1.00 86.25 121 PHE A O 1
ATOM 1007 N N . LEU A 1 122 ? 2.637 11.722 -9.721 1.00 84.50 122 LEU A N 1
ATOM 1008 C CA . LEU A 1 122 ? 1.906 12.848 -10.315 1.00 84.50 122 LEU A CA 1
ATOM 1009 C C . LEU A 1 122 ? 0.479 12.470 -10.734 1.00 84.50 122 LEU A C 1
ATOM 1011 O O . LEU A 1 122 ? -0.429 13.290 -10.594 1.00 84.50 122 LEU A O 1
ATOM 1015 N N . LEU A 1 123 ? 0.259 11.240 -11.205 1.00 82.81 123 LEU A N 1
ATOM 1016 C CA . LEU A 1 123 ? -1.076 10.764 -11.584 1.00 82.81 123 LEU A CA 1
ATOM 1017 C C . LEU A 1 123 ? -2.005 10.573 -10.385 1.00 82.81 123 LEU A C 1
ATOM 1019 O O . LEU A 1 123 ? -3.215 10.731 -10.530 1.00 82.81 123 LEU A O 1
ATOM 1023 N N . THR A 1 124 ? -1.458 10.302 -9.199 1.00 82.75 124 THR A N 1
ATOM 1024 C CA . THR A 1 124 ? -2.245 10.139 -7.964 1.00 82.75 124 THR A CA 1
ATOM 1025 C C . THR A 1 124 ? -2.464 11.445 -7.194 1.00 82.75 124 THR A C 1
ATOM 1027 O O . THR A 1 124 ? -3.319 11.504 -6.305 1.00 82.75 124 THR A O 1
ATOM 1030 N N . LEU A 1 125 ? -1.723 12.513 -7.522 1.00 86.81 125 LEU A N 1
ATOM 1031 C CA . LEU A 1 125 ? -1.807 13.799 -6.821 1.00 86.81 125 LEU A CA 1
ATOM 1032 C C . LEU A 1 125 ? -3.235 14.362 -6.729 1.00 86.81 125 LEU A C 1
ATOM 1034 O O . LEU A 1 125 ? -3.619 14.758 -5.625 1.00 86.81 125 LEU A O 1
ATOM 1038 N N . PRO A 1 126 ? -4.049 14.405 -7.805 1.00 86.81 126 PRO A N 1
ATOM 1039 C CA . PRO A 1 126 ? -5.390 14.982 -7.730 1.00 86.81 126 PRO A CA 1
ATOM 1040 C C . PRO A 1 126 ? -6.279 14.293 -6.686 1.00 86.81 126 PRO A C 1
ATOM 1042 O O . PRO A 1 126 ? -6.901 14.971 -5.862 1.00 86.81 126 PRO A O 1
ATOM 1045 N N . GLY A 1 127 ? -6.291 12.955 -6.667 1.00 83.81 127 GLY A N 1
ATOM 1046 C CA . GLY A 1 127 ? -7.026 12.171 -5.675 1.00 83.81 127 GLY A CA 1
ATOM 1047 C C . GLY A 1 127 ? -6.493 12.394 -4.259 1.00 83.81 127 GLY A C 1
ATOM 1048 O O . GLY A 1 127 ? -7.261 12.655 -3.330 1.00 83.81 127 GLY A O 1
ATOM 1049 N N . ASN A 1 128 ? -5.169 12.395 -4.101 1.00 85.56 128 ASN A N 1
ATOM 1050 C CA . ASN A 1 128 ? -4.504 12.617 -2.819 1.00 85.56 128 ASN A CA 1
ATOM 1051 C C . ASN A 1 128 ? -4.806 13.995 -2.207 1.00 85.56 128 ASN A C 1
ATOM 1053 O O . ASN A 1 128 ? -5.057 14.084 -0.998 1.00 85.56 128 ASN A O 1
ATOM 1057 N N . PHE A 1 129 ? -4.830 15.051 -3.025 1.00 89.31 129 PHE A N 1
ATOM 1058 C CA . PHE A 1 129 ? -5.246 16.390 -2.604 1.00 89.31 129 PHE A CA 1
ATOM 1059 C C . PHE A 1 129 ? -6.730 16.437 -2.252 1.00 89.31 129 PHE A C 1
ATOM 1061 O O . PHE A 1 129 ? -7.088 17.013 -1.225 1.00 89.31 129 PHE A O 1
ATOM 1068 N N . TYR A 1 130 ? -7.601 15.821 -3.058 1.00 87.31 130 TYR A N 1
ATOM 1069 C CA . TYR A 1 130 ? -9.034 15.797 -2.770 1.00 87.31 130 TYR A CA 1
ATOM 1070 C C . TYR A 1 130 ? -9.321 15.150 -1.413 1.00 87.31 130 TYR A C 1
ATOM 1072 O O . TYR A 1 130 ? -9.998 15.742 -0.572 1.00 87.31 130 TYR A O 1
ATOM 1080 N N . VAL A 1 131 ? -8.757 13.967 -1.160 1.00 83.50 131 VAL A N 1
ATOM 1081 C CA . VAL A 1 131 ? -8.963 13.248 0.101 1.00 83.50 131 VAL A CA 1
ATOM 1082 C C . VAL A 1 131 ? -8.479 14.082 1.289 1.00 83.50 131 VAL A C 1
ATOM 1084 O O . VAL A 1 131 ? -9.214 14.253 2.260 1.00 83.50 131 VAL A O 1
ATOM 1087 N N . ARG A 1 132 ? -7.272 14.648 1.222 1.00 86.38 132 ARG A N 1
ATOM 1088 C CA . ARG A 1 132 ? -6.684 15.376 2.356 1.00 86.38 132 ARG A CA 1
ATOM 1089 C C . ARG A 1 132 ? -7.362 16.727 2.609 1.00 86.38 132 ARG A C 1
ATOM 1091 O O . ARG A 1 132 ? -7.714 17.020 3.746 1.00 86.38 132 ARG A O 1
ATOM 1098 N N . LEU A 1 133 ? -7.634 17.507 1.562 1.00 87.62 133 LEU A N 1
ATOM 1099 C CA . LEU A 1 133 ? -8.210 18.850 1.698 1.00 87.62 133 LEU A CA 1
ATOM 1100 C C . LEU A 1 133 ? -9.726 18.848 1.906 1.00 87.62 133 LEU A C 1
ATOM 1102 O O . 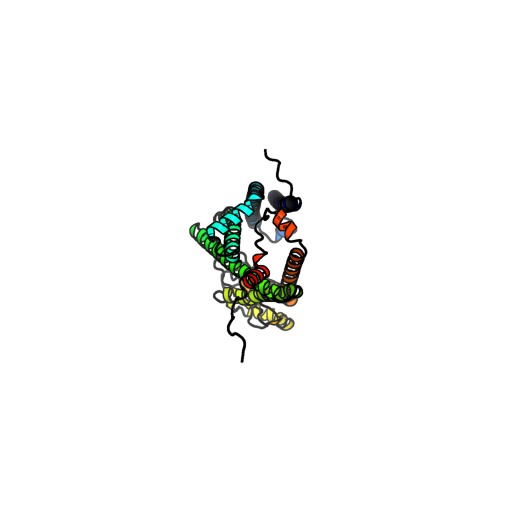LEU A 1 133 ? -10.244 19.708 2.613 1.00 87.62 133 LEU A O 1
ATOM 1106 N N . LYS A 1 134 ? -10.459 17.940 1.246 1.00 85.62 134 LYS A N 1
ATOM 1107 C CA . LYS A 1 134 ? -11.933 17.940 1.265 1.00 85.62 134 LYS A CA 1
ATOM 1108 C C . LYS A 1 134 ? -12.543 16.895 2.178 1.00 85.62 134 LYS A C 1
ATOM 1110 O O . LYS A 1 134 ? -13.644 17.134 2.659 1.00 85.62 134 LYS A O 1
ATOM 1115 N N . LEU A 1 135 ? -11.885 15.754 2.391 1.00 80.62 135 LEU A N 1
ATOM 1116 C CA . LEU A 1 135 ? -12.434 14.699 3.251 1.00 80.62 135 LEU A CA 1
ATOM 1117 C C . LEU A 1 135 ? -11.836 14.718 4.653 1.00 80.62 135 LEU A C 1
ATOM 1119 O O . LEU A 1 135 ? -12.561 14.457 5.604 1.00 80.62 135 LEU A O 1
ATOM 1123 N N . LYS A 1 136 ? -10.539 15.016 4.778 1.00 80.50 136 LYS A N 1
ATOM 1124 C CA . LYS A 1 136 ? -9.850 15.136 6.074 1.00 80.50 136 LYS A CA 1
ATOM 1125 C C . LYS A 1 136 ? -9.717 16.579 6.572 1.00 80.50 136 LYS A C 1
ATOM 1127 O O . LYS A 1 136 ? -9.114 16.788 7.615 1.00 80.50 136 LYS A O 1
ATOM 1132 N N . GLU A 1 137 ? -10.205 17.553 5.800 1.00 83.81 137 GLU A N 1
ATOM 1133 C CA . GLU A 1 137 ? -10.165 18.991 6.122 1.00 83.81 137 GLU A CA 1
ATOM 1134 C C . GLU A 1 137 ? -8.771 19.503 6.550 1.00 83.81 137 GLU A C 1
ATOM 1136 O O . GLU A 1 137 ? -8.634 20.443 7.332 1.00 83.81 137 GLU A O 1
ATOM 1141 N N . GLN A 1 138 ? -7.705 18.897 6.016 1.00 83.50 138 GLN A N 1
ATOM 1142 C CA . GLN A 1 138 ? -6.331 19.280 6.325 1.00 83.50 138 GLN A CA 1
ATOM 1143 C C . GLN A 1 138 ? -5.971 20.613 5.667 1.00 83.50 138 GLN A C 1
ATOM 1145 O O . GLN A 1 138 ? -6.455 20.960 4.585 1.00 83.50 138 GLN A O 1
ATOM 1150 N N . SER A 1 139 ? -5.060 21.363 6.291 1.00 90.50 139 SER A N 1
ATOM 1151 C CA . SER A 1 139 ? -4.553 22.595 5.689 1.00 90.50 139 SER A CA 1
ATOM 1152 C C . SER A 1 139 ? -3.754 22.288 4.417 1.00 90.50 139 SER A C 1
ATOM 1154 O O . SER A 1 139 ? -3.053 21.275 4.331 1.00 90.50 139 SER A O 1
ATOM 1156 N N . LEU A 1 140 ? -3.803 23.197 3.439 1.00 89.88 140 LEU A N 1
ATOM 1157 C CA . LEU A 1 140 ? -3.039 23.056 2.195 1.00 89.88 140 LEU A CA 1
ATOM 1158 C C . LEU A 1 140 ? -1.540 22.886 2.461 1.00 89.88 140 LEU A C 1
ATOM 1160 O O . LEU A 1 140 ? -0.898 22.033 1.857 1.00 89.88 140 LEU A O 1
ATOM 1164 N N . PHE A 1 141 ? -1.003 23.658 3.405 1.00 90.12 141 PHE A N 1
ATOM 1165 C CA . PHE A 1 141 ? 0.407 23.602 3.769 1.00 90.12 141 PHE A CA 1
ATOM 1166 C C . PHE A 1 141 ? 0.810 22.230 4.325 1.00 90.12 141 PHE A C 1
ATOM 1168 O O . PHE A 1 141 ? 1.746 21.623 3.812 1.00 90.12 141 PHE A O 1
ATOM 1175 N N . SER A 1 142 ? 0.065 21.702 5.305 1.00 88.06 142 SER A N 1
ATOM 1176 C CA . SER A 1 142 ? 0.348 20.374 5.875 1.00 88.06 142 SER A CA 1
ATOM 1177 C C . SER A 1 142 ? 0.210 19.258 4.836 1.00 88.06 142 SER A C 1
ATOM 1179 O O . SER A 1 142 ? 1.025 18.340 4.804 1.00 88.06 142 SER A O 1
ATOM 1181 N N . THR A 1 143 ? -0.764 19.382 3.930 1.00 89.00 143 THR A N 1
ATOM 1182 C CA . THR A 1 143 ? -0.973 18.438 2.827 1.00 89.00 143 THR A CA 1
ATOM 1183 C C . THR A 1 143 ? 0.222 18.418 1.874 1.00 89.00 143 THR A C 1
ATOM 1185 O O . THR A 1 143 ? 0.731 17.345 1.566 1.00 89.00 143 THR A O 1
ATOM 1188 N N . ILE A 1 144 ? 0.703 19.587 1.434 1.00 91.38 144 ILE A N 1
ATOM 1189 C CA . ILE A 1 144 ? 1.865 19.687 0.536 1.00 91.38 144 ILE A CA 1
ATOM 1190 C C . ILE A 1 144 ? 3.118 19.124 1.210 1.00 91.38 144 ILE A C 1
ATOM 1192 O O . ILE A 1 144 ? 3.849 18.359 0.586 1.00 91.38 144 ILE A O 1
ATOM 1196 N N . GLN A 1 145 ? 3.356 19.472 2.478 1.00 90.25 145 GLN A N 1
ATOM 1197 C CA . GLN A 1 145 ? 4.503 18.959 3.228 1.00 90.25 145 GLN A CA 1
ATOM 1198 C C . GLN A 1 145 ? 4.480 17.433 3.328 1.00 90.25 145 GLN A C 1
ATOM 1200 O O . GLN A 1 145 ? 5.492 16.791 3.061 1.00 90.25 145 GLN A O 1
ATOM 1205 N N . LEU A 1 146 ? 3.329 16.853 3.678 1.00 87.31 146 LEU A N 1
ATOM 1206 C CA . LEU A 1 146 ? 3.189 15.408 3.813 1.00 87.31 146 LEU A CA 1
ATOM 1207 C C . LEU A 1 146 ? 3.385 14.696 2.470 1.00 87.31 146 LEU A C 1
ATOM 1209 O O . LEU A 1 146 ? 4.165 13.755 2.402 1.00 87.31 146 LEU A O 1
ATOM 1213 N N . LEU A 1 147 ? 2.752 15.182 1.398 1.00 90.31 147 LEU A N 1
ATOM 1214 C CA . LEU A 1 147 ? 2.903 14.609 0.055 1.00 90.31 147 LEU A CA 1
ATOM 1215 C C . LEU A 1 147 ? 4.347 14.689 -0.449 1.00 90.31 147 LEU A C 1
ATOM 1217 O O . LEU A 1 147 ? 4.832 13.761 -1.086 1.00 90.31 147 LEU A O 1
ATOM 1221 N N . PHE A 1 148 ? 5.056 15.777 -0.144 1.00 91.88 148 PHE A N 1
ATOM 1222 C CA . PHE A 1 148 ? 6.467 15.902 -0.491 1.00 91.88 148 PHE A CA 1
ATOM 1223 C C . PHE A 1 148 ? 7.338 14.896 0.273 1.00 91.88 148 PHE A C 1
ATOM 1225 O O . PHE A 1 148 ? 8.214 14.270 -0.318 1.00 91.88 148 PHE A O 1
ATOM 1232 N N . LEU A 1 149 ? 7.087 14.700 1.570 1.00 87.50 149 LEU A N 1
ATOM 1233 C CA . LEU A 1 149 ? 7.803 13.699 2.366 1.00 87.50 149 LEU A CA 1
ATOM 1234 C C . LEU A 1 149 ? 7.502 12.270 1.901 1.00 87.50 149 LEU A C 1
ATOM 1236 O O . LEU A 1 149 ? 8.428 11.470 1.802 1.00 87.50 149 LEU A O 1
ATOM 1240 N N . GLU A 1 150 ? 6.242 11.967 1.578 1.00 86.88 150 GLU A N 1
ATOM 1241 C CA . GLU A 1 150 ? 5.826 10.687 0.991 1.00 86.88 150 GLU A CA 1
ATOM 1242 C C . GLU A 1 150 ? 6.569 10.430 -0.329 1.00 86.88 150 GLU A C 1
ATOM 1244 O O . GLU A 1 150 ? 7.166 9.368 -0.493 1.00 86.88 150 GLU A O 1
ATOM 1249 N N . PHE A 1 151 ? 6.635 11.429 -1.216 1.00 90.19 151 PHE A N 1
ATOM 1250 C CA . PHE A 1 151 ? 7.381 11.340 -2.472 1.00 90.19 151 PHE A CA 1
ATOM 1251 C C . PHE A 1 151 ? 8.871 11.046 -2.250 1.00 90.19 151 PHE A C 1
ATOM 1253 O O . PHE A 1 151 ? 9.424 10.137 -2.866 1.00 90.19 151 PHE A O 1
ATOM 1260 N N . ILE A 1 152 ? 9.539 11.781 -1.355 1.00 89.00 152 ILE A N 1
ATOM 1261 C CA . ILE A 1 152 ? 10.963 11.557 -1.060 1.00 89.00 152 ILE A CA 1
ATOM 1262 C C . ILE A 1 152 ? 11.189 10.166 -0.462 1.00 89.00 152 ILE A C 1
ATOM 1264 O O . ILE A 1 152 ? 12.127 9.475 -0.862 1.00 89.00 152 ILE A O 1
ATOM 1268 N N . ALA A 1 153 ? 10.336 9.741 0.472 1.00 81.94 153 ALA A N 1
ATOM 1269 C CA . ALA A 1 153 ? 10.420 8.415 1.071 1.00 81.94 153 ALA A CA 1
ATOM 1270 C C . ALA A 1 153 ? 10.268 7.313 0.012 1.00 81.94 153 ALA A C 1
ATOM 1272 O O . ALA A 1 153 ? 11.044 6.357 0.014 1.00 81.94 153 ALA A O 1
ATOM 1273 N N . GLU A 1 154 ? 9.333 7.477 -0.925 1.00 83.12 154 GLU A N 1
ATOM 1274 C CA . GLU A 1 154 ? 9.140 6.561 -2.047 1.00 83.12 154 GLU A CA 1
ATOM 1275 C C . GLU A 1 154 ? 10.375 6.512 -2.956 1.00 83.12 154 GLU A C 1
ATOM 1277 O O . GLU A 1 154 ? 10.878 5.425 -3.237 1.00 83.12 154 GLU A O 1
ATOM 1282 N N . GLN A 1 155 ? 10.942 7.661 -3.343 1.00 85.25 155 GLN A N 1
ATOM 1283 C CA . GLN A 1 155 ? 12.163 7.704 -4.160 1.00 85.25 155 GLN A CA 1
ATOM 1284 C C . GLN A 1 155 ? 13.345 7.002 -3.475 1.00 85.25 155 GLN A C 1
ATOM 1286 O O . GLN A 1 155 ? 14.044 6.201 -4.097 1.00 85.25 155 GLN A O 1
ATOM 1291 N N . VAL A 1 156 ? 13.561 7.263 -2.181 1.00 80.38 156 VAL A N 1
ATOM 1292 C CA . VAL A 1 156 ? 14.631 6.620 -1.401 1.00 80.38 156 VAL A CA 1
ATOM 1293 C C . VAL A 1 156 ? 14.404 5.113 -1.308 1.00 80.38 156 VAL A C 1
ATOM 1295 O O . VAL A 1 156 ? 15.335 4.338 -1.534 1.00 80.38 156 VAL A O 1
ATOM 1298 N N . PHE A 1 157 ? 13.176 4.684 -1.017 1.00 77.62 157 PHE A N 1
ATOM 1299 C CA . PHE A 1 157 ? 12.829 3.269 -0.930 1.00 77.62 157 PHE A CA 1
ATOM 1300 C C . PHE A 1 157 ? 13.089 2.537 -2.252 1.00 77.62 157 PHE A C 1
ATOM 1302 O O . PHE A 1 157 ? 13.733 1.488 -2.254 1.00 77.62 157 PHE A O 1
ATOM 1309 N N . GLN A 1 158 ? 12.664 3.113 -3.378 1.00 76.50 158 GLN A N 1
ATOM 1310 C CA . GLN A 1 158 ? 12.860 2.526 -4.704 1.00 76.50 158 GLN A CA 1
ATOM 1311 C C . GLN A 1 158 ? 14.343 2.429 -5.079 1.00 76.50 158 GLN A C 1
ATOM 1313 O O . GLN A 1 158 ? 14.779 1.402 -5.598 1.00 76.50 158 GLN A O 1
ATOM 1318 N N . LEU A 1 159 ? 15.149 3.447 -4.756 1.00 72.44 159 LEU A N 1
ATOM 1319 C CA . LEU A 1 159 ? 16.600 3.407 -4.965 1.00 72.44 159 LEU A CA 1
ATOM 1320 C C . LEU A 1 159 ? 17.270 2.298 -4.143 1.00 72.44 159 LEU A C 1
ATOM 1322 O O . LEU A 1 159 ? 18.106 1.559 -4.670 1.00 72.44 159 LEU A O 1
ATOM 1326 N N . LEU A 1 160 ? 16.900 2.156 -2.866 1.00 69.19 160 LEU A N 1
ATOM 1327 C CA . LEU A 1 160 ? 17.426 1.101 -1.996 1.00 69.19 160 LEU A CA 1
ATOM 1328 C C . LEU A 1 160 ? 17.035 -0.291 -2.503 1.00 69.19 160 LEU A C 1
ATOM 1330 O O . LEU A 1 160 ? 17.890 -1.176 -2.590 1.00 69.19 160 LEU A O 1
ATOM 1334 N N . LEU A 1 161 ? 15.767 -0.468 -2.879 1.00 70.56 161 LEU A N 1
ATOM 1335 C CA . LEU A 1 161 ? 15.245 -1.722 -3.411 1.00 70.56 161 LEU A CA 1
ATOM 1336 C C . LEU A 1 161 ? 15.960 -2.108 -4.709 1.00 70.56 161 LEU A C 1
ATOM 1338 O O . LEU A 1 161 ? 16.470 -3.220 -4.831 1.00 70.56 161 LEU A O 1
ATOM 1342 N N . LEU A 1 162 ? 16.065 -1.176 -5.654 1.00 70.38 162 LEU A N 1
ATOM 1343 C CA . LEU A 1 162 ? 16.704 -1.401 -6.944 1.00 70.38 162 LEU A CA 1
ATOM 1344 C C . LEU A 1 162 ? 18.195 -1.708 -6.808 1.00 70.38 162 LEU A C 1
ATOM 1346 O O . LEU A 1 162 ? 18.690 -2.634 -7.447 1.00 70.38 162 LEU A O 1
ATOM 1350 N N . ASN A 1 163 ? 18.923 -0.961 -5.975 1.00 66.62 163 ASN A N 1
ATOM 1351 C CA . ASN A 1 163 ? 20.338 -1.226 -5.723 1.00 66.62 163 ASN A CA 1
ATOM 1352 C C . ASN A 1 163 ? 20.541 -2.620 -5.106 1.00 66.62 163 ASN A C 1
ATOM 1354 O O . ASN A 1 163 ? 21.469 -3.339 -5.482 1.00 66.62 163 ASN A O 1
ATOM 1358 N N . SER A 1 164 ? 19.642 -3.028 -4.206 1.00 62.38 164 SER A N 1
ATOM 1359 C CA . SER A 1 164 ? 19.641 -4.378 -3.647 1.00 62.38 164 SER A CA 1
ATOM 1360 C C . SER A 1 1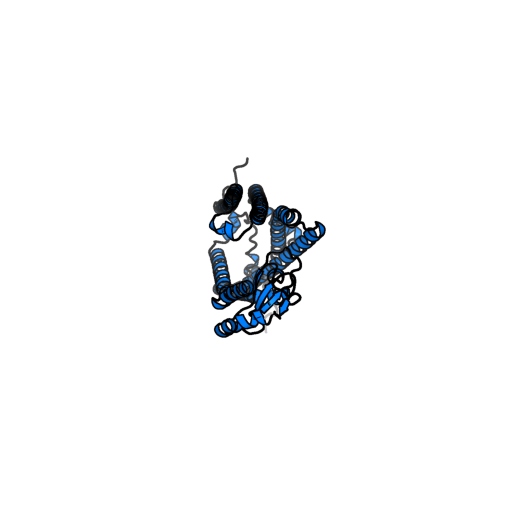64 ? 19.413 -5.434 -4.732 1.00 62.38 164 SER A C 1
ATOM 1362 O O . SER A 1 164 ? 20.264 -6.300 -4.921 1.00 62.38 164 SER A O 1
ATOM 1364 N N . LEU A 1 165 ? 18.348 -5.308 -5.529 1.00 65.94 165 LEU A N 1
ATOM 1365 C CA . LEU A 1 165 ? 18.040 -6.234 -6.626 1.00 65.94 165 LEU A CA 1
ATOM 1366 C C . LEU A 1 165 ? 19.202 -6.358 -7.622 1.00 65.94 165 LEU A C 1
ATOM 1368 O O . LEU A 1 165 ? 19.601 -7.459 -7.989 1.00 65.94 165 LEU A O 1
ATOM 1372 N N . VAL A 1 166 ? 19.807 -5.234 -8.004 1.00 62.66 166 VAL A N 1
ATOM 1373 C CA . VAL A 1 166 ? 20.916 -5.178 -8.964 1.00 62.66 166 VAL A CA 1
ATOM 1374 C C . VAL A 1 166 ? 22.192 -5.842 -8.435 1.00 62.66 166 VAL A C 1
ATOM 1376 O O . VAL A 1 166 ? 22.827 -6.615 -9.153 1.00 62.66 166 VAL A O 1
ATOM 1379 N N . ASN A 1 167 ? 22.600 -5.567 -7.193 1.00 54.97 167 ASN A N 1
ATOM 1380 C CA . ASN A 1 167 ? 23.786 -6.215 -6.617 1.00 54.97 167 ASN A CA 1
ATOM 1381 C C . ASN A 1 167 ? 23.564 -7.718 -6.410 1.00 54.97 167 ASN A C 1
ATOM 1383 O O . ASN A 1 167 ? 24.504 -8.506 -6.515 1.00 54.97 167 ASN A O 1
ATOM 1387 N N . MET A 1 168 ? 22.317 -8.124 -6.190 1.00 51.91 168 MET A N 1
ATOM 1388 C CA . MET A 1 168 ? 21.937 -9.525 -6.055 1.00 51.91 168 MET A CA 1
ATOM 1389 C C . MET A 1 168 ? 21.942 -10.254 -7.403 1.00 51.91 168 MET A C 1
ATOM 1391 O O . MET A 1 168 ? 22.492 -11.352 -7.484 1.00 51.91 168 MET A O 1
ATOM 1395 N N . CYS A 1 169 ? 21.466 -9.627 -8.484 1.00 52.31 169 CYS A N 1
ATOM 1396 C CA . CYS A 1 169 ? 21.656 -10.133 -9.849 1.00 52.31 169 CYS A CA 1
ATOM 1397 C C . CYS A 1 169 ? 23.148 -10.286 -10.210 1.00 52.31 169 CYS A C 1
ATOM 1399 O O . CYS A 1 169 ? 23.524 -11.235 -10.893 1.00 52.31 169 CYS A O 1
ATOM 1401 N N . ASN A 1 170 ? 24.030 -9.424 -9.696 1.00 49.50 170 ASN A N 1
ATOM 1402 C CA . ASN A 1 170 ? 25.475 -9.553 -9.923 1.00 49.50 170 ASN A CA 1
ATOM 1403 C C . ASN A 1 170 ? 26.119 -10.729 -9.164 1.00 49.50 170 ASN A C 1
ATOM 1405 O O . ASN A 1 170 ? 27.010 -11.386 -9.702 1.00 49.50 170 ASN A O 1
ATOM 1409 N N . LEU A 1 171 ? 25.683 -11.024 -7.932 1.00 46.50 171 LEU A N 1
ATOM 1410 C CA . LEU A 1 171 ? 26.127 -12.228 -7.204 1.00 46.50 171 LEU A CA 1
ATOM 1411 C C . LEU A 1 171 ? 25.720 -13.509 -7.939 1.00 46.50 171 LEU A C 1
ATOM 1413 O O . LEU A 1 171 ? 26.422 -14.518 -7.892 1.00 46.50 171 LEU A O 1
ATOM 1417 N N . VAL A 1 172 ? 24.599 -13.436 -8.647 1.00 46.34 172 VAL A N 1
ATOM 1418 C CA . VAL A 1 172 ? 24.012 -14.546 -9.378 1.00 46.34 172 VAL A CA 1
ATOM 1419 C C . VAL A 1 172 ? 24.789 -14.929 -10.630 1.00 46.34 172 VAL A C 1
ATOM 1421 O O . VAL A 1 172 ? 25.028 -16.112 -10.879 1.00 46.34 172 VAL A O 1
ATOM 1424 N N . VAL A 1 173 ? 25.177 -13.933 -11.429 1.00 49.06 173 VAL A N 1
ATOM 1425 C CA . VAL A 1 173 ? 25.867 -14.160 -12.709 1.00 49.06 173 VAL A CA 1
ATOM 1426 C C . VAL A 1 173 ? 27.236 -14.816 -12.486 1.00 49.06 173 VAL A C 1
ATOM 1428 O O . VAL A 1 173 ? 27.687 -15.596 -13.321 1.00 49.06 173 VAL A O 1
ATOM 1431 N N . ASN A 1 174 ? 27.846 -14.612 -11.314 1.00 48.41 174 ASN A N 1
ATOM 1432 C CA . ASN A 1 174 ? 29.097 -15.265 -10.927 1.00 48.41 174 ASN A CA 1
ATOM 1433 C C . ASN A 1 174 ? 28.924 -16.685 -10.345 1.00 48.41 174 ASN A C 1
ATOM 1435 O O . ASN A 1 174 ? 29.914 -17.402 -10.221 1.00 48.41 174 ASN A O 1
ATOM 1439 N N . VAL A 1 175 ? 27.706 -17.125 -9.988 1.00 45.88 175 VAL A N 1
ATOM 1440 C CA . VAL A 1 175 ? 27.480 -18.405 -9.284 1.00 45.88 175 VAL A CA 1
ATOM 1441 C C . VAL A 1 175 ? 26.251 -19.148 -9.823 1.00 45.88 175 VAL A C 1
ATOM 1443 O O . VAL A 1 175 ? 25.309 -19.406 -9.093 1.00 45.88 175 VAL A O 1
ATOM 1446 N N . SER A 1 176 ? 26.257 -19.589 -11.084 1.00 51.47 176 SER A N 1
ATOM 1447 C CA . SER A 1 176 ? 25.263 -20.519 -11.678 1.00 51.47 176 SER A CA 1
ATOM 1448 C C . SER A 1 176 ? 23.766 -20.108 -11.624 1.00 51.47 176 SER A C 1
ATOM 1450 O O . SER A 1 176 ? 23.298 -19.378 -10.755 1.00 51.47 176 SER A O 1
ATOM 1452 N N . LYS A 1 177 ? 22.943 -20.662 -12.528 1.00 50.97 177 LYS A N 1
ATOM 1453 C CA . LYS A 1 177 ? 21.483 -20.409 -12.585 1.00 50.97 177 LYS A CA 1
ATOM 1454 C C . LYS A 1 177 ? 20.731 -20.740 -11.280 1.00 50.97 177 LYS A C 1
ATOM 1456 O O . LYS A 1 177 ? 19.664 -20.184 -11.039 1.00 50.97 177 LYS A O 1
ATOM 1461 N N . SER A 1 178 ? 21.290 -21.595 -10.421 1.00 51.16 178 SER A N 1
ATOM 1462 C CA . SER A 1 178 ? 20.700 -21.962 -9.129 1.00 51.16 178 SER A CA 1
ATOM 1463 C C . SER A 1 178 ? 20.830 -20.870 -8.059 1.00 51.16 178 SER A C 1
ATOM 1465 O O . SER A 1 178 ? 20.057 -20.889 -7.106 1.00 51.16 178 SER A O 1
ATOM 1467 N N . SER A 1 179 ? 21.747 -19.900 -8.186 1.00 50.72 179 SER A N 1
ATOM 1468 C CA . SER A 1 179 ? 21.913 -18.852 -7.163 1.00 50.72 179 SER A CA 1
ATOM 1469 C C . SER A 1 179 ? 20.842 -17.761 -7.204 1.00 50.72 179 SER A C 1
ATOM 1471 O O . SER A 1 179 ? 20.641 -17.125 -6.174 1.00 50.72 179 SER A O 1
ATOM 1473 N N . LEU A 1 180 ? 20.096 -17.594 -8.313 1.00 50.12 180 LEU A N 1
ATOM 1474 C CA . LEU A 1 180 ? 18.955 -16.657 -8.411 1.00 50.12 180 LEU A CA 1
ATOM 1475 C C . LEU A 1 180 ? 17.926 -16.902 -7.315 1.00 50.12 180 LEU A C 1
ATOM 1477 O O . LEU A 1 180 ? 17.422 -15.964 -6.705 1.00 50.12 180 LEU A O 1
ATOM 1481 N N . ILE A 1 181 ? 17.613 -18.170 -7.068 1.00 54.34 181 ILE A N 1
ATOM 1482 C CA . ILE A 1 181 ? 16.573 -18.561 -6.120 1.00 54.34 181 ILE A CA 1
ATOM 1483 C C . ILE A 1 181 ? 17.063 -18.322 -4.686 1.00 54.34 181 ILE A C 1
ATOM 1485 O O . ILE A 1 181 ? 16.325 -17.777 -3.868 1.00 54.34 181 ILE A O 1
ATOM 1489 N N . TYR A 1 182 ? 18.323 -18.658 -4.390 1.00 55.12 182 TYR A N 1
ATOM 1490 C CA . TYR A 1 182 ? 18.888 -18.516 -3.046 1.00 55.12 182 TYR A CA 1
ATOM 1491 C C . TYR A 1 182 ? 19.128 -17.057 -2.647 1.00 55.12 182 TYR A C 1
ATOM 1493 O O . TYR A 1 182 ? 18.810 -16.677 -1.523 1.00 55.12 182 TYR A O 1
ATOM 1501 N N . THR A 1 183 ? 19.647 -16.219 -3.546 1.00 53.00 183 THR A N 1
ATOM 1502 C CA . THR A 1 183 ? 19.902 -14.802 -3.245 1.00 53.00 183 THR A CA 1
ATOM 1503 C C . THR A 1 183 ? 18.591 -14.033 -3.073 1.00 53.00 183 THR A C 1
ATOM 1505 O O . THR A 1 183 ? 18.426 -13.317 -2.087 1.00 53.00 183 THR A O 1
ATOM 1508 N N . ASN A 1 184 ? 17.604 -14.245 -3.946 1.00 53.66 184 ASN A N 1
ATOM 1509 C CA . ASN A 1 184 ? 16.295 -13.605 -3.801 1.00 53.66 184 ASN A CA 1
ATOM 1510 C C . ASN A 1 184 ? 15.530 -14.105 -2.569 1.00 53.66 184 ASN A C 1
ATOM 1512 O O . ASN A 1 184 ? 14.899 -13.300 -1.892 1.00 53.66 184 ASN A O 1
ATOM 1516 N N . PHE A 1 185 ? 15.646 -15.387 -2.203 1.00 60.28 185 PHE A N 1
ATOM 1517 C CA . PHE A 1 185 ? 15.111 -15.882 -0.931 1.00 60.28 185 PHE A CA 1
ATOM 1518 C C . PHE A 1 185 ? 15.721 -15.147 0.272 1.00 60.28 185 PHE A C 1
ATOM 1520 O O . PHE A 1 185 ? 14.991 -14.749 1.176 1.00 60.28 185 PHE A O 1
ATOM 1527 N N . VAL A 1 186 ? 17.035 -14.899 0.263 1.00 62.53 186 VAL A N 1
ATOM 1528 C CA . VAL A 1 186 ? 17.715 -14.140 1.326 1.00 62.53 186 VAL A CA 1
ATOM 1529 C C . VAL A 1 186 ? 17.263 -12.678 1.361 1.00 62.53 186 VAL A C 1
ATOM 1531 O O . VAL A 1 186 ? 17.065 -12.153 2.451 1.00 62.53 186 VAL A O 1
ATOM 1534 N N . LEU A 1 187 ? 17.039 -12.025 0.215 1.00 63.34 187 LEU A N 1
ATOM 1535 C CA . LEU A 1 187 ? 16.511 -10.654 0.170 1.00 63.34 187 LEU A CA 1
ATOM 1536 C C . LEU A 1 187 ? 15.070 -10.579 0.677 1.00 63.34 187 LEU A C 1
ATOM 1538 O O . LEU A 1 187 ? 14.739 -9.691 1.452 1.00 63.34 187 LEU A O 1
ATOM 1542 N N . ILE A 1 188 ? 14.215 -11.509 0.259 1.00 63.06 188 ILE A N 1
ATOM 1543 C CA . ILE A 1 188 ? 12.822 -11.555 0.703 1.00 63.06 188 ILE A CA 1
ATOM 1544 C C . ILE A 1 188 ? 12.765 -11.833 2.205 1.00 63.06 188 ILE A C 1
ATOM 1546 O O . ILE A 1 188 ? 12.027 -11.162 2.919 1.00 63.06 188 ILE A O 1
ATOM 1550 N N . LEU A 1 189 ? 13.582 -12.768 2.701 1.00 64.56 189 LEU A N 1
ATOM 1551 C CA . LEU A 1 189 ? 13.718 -13.012 4.132 1.00 64.56 189 LEU A CA 1
ATOM 1552 C C . LEU A 1 189 ? 14.248 -11.763 4.843 1.00 64.56 189 LEU A C 1
ATOM 1554 O O . LEU A 1 189 ? 13.713 -11.387 5.877 1.00 64.56 189 LEU A O 1
ATOM 1558 N N . PHE A 1 190 ? 15.239 -11.074 4.274 1.00 69.31 190 PHE A N 1
ATOM 1559 C CA . PHE A 1 190 ? 15.753 -9.825 4.824 1.00 69.31 190 PHE A CA 1
ATOM 1560 C C . PHE A 1 190 ? 14.685 -8.732 4.869 1.00 69.31 190 PHE A C 1
ATOM 1562 O O . PHE A 1 190 ? 14.565 -8.097 5.901 1.00 69.31 190 PHE A O 1
ATOM 1569 N N . LEU A 1 191 ? 13.886 -8.518 3.820 1.00 66.88 191 LEU A N 1
ATOM 1570 C CA . LEU A 1 191 ? 12.815 -7.513 3.804 1.00 66.88 191 LEU A CA 1
ATOM 1571 C C . LEU A 1 191 ? 11.669 -7.885 4.756 1.00 66.88 191 LEU A C 1
ATOM 1573 O O . LEU A 1 191 ? 11.175 -7.026 5.487 1.00 66.88 191 LEU A O 1
ATOM 1577 N N . ALA A 1 192 ? 11.294 -9.167 4.800 1.00 64.44 192 ALA A N 1
ATOM 1578 C CA . ALA A 1 192 ? 10.296 -9.684 5.731 1.00 64.44 192 ALA A CA 1
ATOM 1579 C C . ALA A 1 192 ? 10.738 -9.499 7.192 1.00 64.44 192 ALA A C 1
ATOM 1581 O O . ALA A 1 192 ? 9.938 -9.082 8.026 1.00 64.44 192 ALA A O 1
ATOM 1582 N N . LEU A 1 193 ? 12.021 -9.736 7.490 1.00 65.62 193 LEU A N 1
ATOM 1583 C CA . LEU A 1 193 ? 12.609 -9.501 8.811 1.00 65.62 193 LEU A CA 1
ATOM 1584 C C . LEU A 1 193 ? 12.855 -8.011 9.079 1.00 65.62 193 LEU A C 1
ATOM 1586 O O . LEU A 1 193 ? 12.644 -7.546 10.193 1.00 65.62 193 LEU A O 1
ATOM 1590 N N . ALA A 1 194 ? 13.255 -7.231 8.074 1.00 66.56 194 ALA A N 1
ATOM 1591 C CA . ALA A 1 194 ? 13.503 -5.797 8.197 1.00 66.56 194 ALA A CA 1
ATOM 1592 C C . ALA A 1 194 ? 12.231 -5.057 8.599 1.00 66.56 194 ALA A C 1
ATOM 1594 O O . ALA A 1 194 ? 12.312 -4.103 9.364 1.00 66.56 194 ALA A O 1
ATOM 1595 N N . ARG A 1 195 ? 11.050 -5.525 8.175 1.00 64.81 195 ARG A N 1
ATOM 1596 C CA . ARG A 1 195 ? 9.770 -5.015 8.679 1.00 64.81 195 ARG A CA 1
ATOM 1597 C C . ARG A 1 195 ? 9.686 -5.074 10.207 1.00 64.81 195 ARG A C 1
ATOM 1599 O O . ARG A 1 195 ? 9.165 -4.139 10.804 1.00 64.81 195 ARG A O 1
ATOM 1606 N N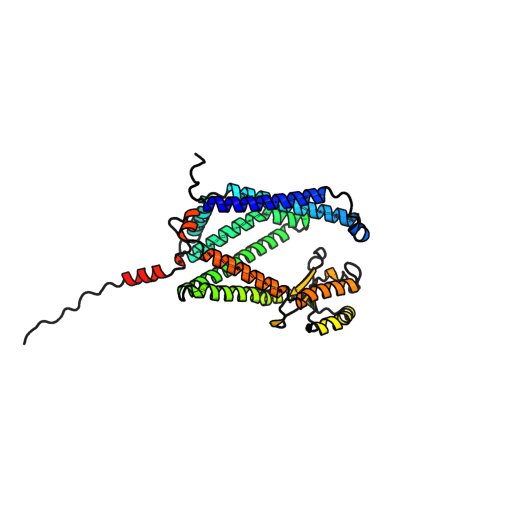 . GLU A 1 196 ? 10.213 -6.117 10.845 1.00 62.38 196 GLU A N 1
ATOM 1607 C CA . GLU A 1 196 ? 10.235 -6.222 12.311 1.00 62.38 196 GLU A CA 1
ATOM 1608 C C . GLU A 1 196 ? 11.169 -5.182 12.943 1.00 62.38 196 GLU A C 1
ATOM 1610 O O . GLU A 1 196 ? 10.818 -4.566 13.944 1.00 62.38 196 GLU A O 1
ATOM 1615 N N . PHE A 1 197 ? 12.331 -4.938 12.333 1.00 62.69 197 PHE A N 1
ATOM 1616 C CA . PHE A 1 197 ? 13.345 -4.026 12.876 1.00 62.69 197 PHE A CA 1
ATOM 1617 C C . PHE A 1 197 ? 13.134 -2.551 12.512 1.00 62.69 197 PHE A C 1
ATOM 1619 O O . PHE A 1 197 ? 13.645 -1.682 13.211 1.00 62.69 197 PHE A O 1
ATOM 1626 N N . ILE A 1 198 ? 12.407 -2.253 11.432 1.00 65.94 198 ILE A N 1
ATOM 1627 C CA . ILE A 1 198 ? 12.104 -0.885 10.986 1.00 65.94 198 ILE A CA 1
ATOM 1628 C C . ILE A 1 198 ? 10.834 -0.367 11.659 1.00 65.94 198 ILE A C 1
ATOM 1630 O O . ILE A 1 198 ? 10.789 0.798 12.046 1.00 65.94 198 ILE A O 1
ATOM 1634 N N . MET A 1 199 ? 9.801 -1.205 11.808 1.00 62.50 199 MET A N 1
ATOM 1635 C CA . MET A 1 199 ? 8.521 -0.744 12.355 1.00 62.50 199 MET A CA 1
ATOM 1636 C C . MET A 1 199 ? 8.623 -0.417 13.845 1.00 62.50 199 MET A C 1
ATOM 1638 O O . MET A 1 199 ? 8.047 0.573 14.275 1.00 62.50 199 MET A O 1
ATOM 1642 N N . ASP A 1 200 ? 9.389 -1.183 14.620 1.00 63.25 200 ASP A N 1
ATOM 1643 C CA . ASP A 1 200 ? 9.523 -0.970 16.064 1.00 63.25 200 ASP A CA 1
ATOM 1644 C C . ASP A 1 200 ? 10.061 0.439 16.429 1.00 63.25 200 ASP A C 1
ATOM 1646 O O . ASP A 1 200 ? 9.364 1.168 17.143 1.00 63.25 200 ASP A O 1
ATOM 1650 N N . PRO A 1 201 ? 11.204 0.908 15.881 1.00 63.53 201 PRO A N 1
ATOM 1651 C CA . PRO A 1 201 ? 11.725 2.250 16.159 1.00 63.53 201 PRO A CA 1
ATOM 1652 C C . PRO A 1 201 ? 10.813 3.396 15.711 1.00 63.53 201 PRO A C 1
ATOM 1654 O O . PRO A 1 201 ? 10.861 4.478 16.297 1.00 63.53 201 PRO A O 1
ATOM 1657 N N . LEU A 1 202 ? 9.985 3.186 14.680 1.00 63.28 202 LEU A N 1
ATOM 1658 C CA . LEU A 1 202 ? 9.055 4.213 14.196 1.00 63.28 202 LEU A CA 1
ATOM 1659 C C . LEU A 1 202 ? 7.988 4.564 15.241 1.00 63.28 202 LEU A C 1
ATOM 1661 O O . LEU A 1 202 ? 7.477 5.684 15.234 1.00 63.28 202 LEU A O 1
ATOM 1665 N N . PHE A 1 203 ? 7.666 3.639 16.149 1.00 64.38 203 PHE A N 1
ATOM 1666 C CA . PHE A 1 203 ? 6.633 3.852 17.159 1.00 64.38 203 PHE A CA 1
ATOM 1667 C C . PHE A 1 203 ? 7.172 4.090 18.575 1.00 64.38 203 PHE A C 1
ATOM 1669 O O . PHE A 1 203 ? 6.432 4.609 19.412 1.00 64.38 203 PHE A O 1
ATOM 1676 N N . ASP A 1 204 ? 8.440 3.774 18.854 1.00 65.19 204 ASP A N 1
ATOM 1677 C CA . ASP A 1 204 ? 9.017 3.838 20.207 1.00 65.19 204 ASP A CA 1
ATOM 1678 C C . ASP A 1 204 ? 8.888 5.229 20.873 1.00 65.19 204 ASP A C 1
ATOM 1680 O O . ASP A 1 204 ? 8.720 5.320 22.088 1.00 65.19 204 ASP A O 1
ATOM 1684 N N . GLY A 1 205 ? 8.878 6.323 20.099 1.00 66.19 205 GLY A N 1
ATOM 1685 C CA . GLY A 1 205 ? 8.693 7.690 20.617 1.00 66.19 205 GLY A CA 1
ATOM 1686 C C . GLY A 1 205 ? 7.249 8.079 20.974 1.00 66.19 205 GLY A C 1
ATOM 1687 O O . GLY A 1 205 ? 7.024 9.107 21.616 1.00 66.19 205 GLY A O 1
ATOM 1688 N N . HIS A 1 206 ? 6.263 7.279 20.566 1.00 72.38 206 HIS A N 1
ATOM 1689 C CA . HIS A 1 206 ? 4.830 7.581 20.700 1.00 72.38 206 HIS A CA 1
ATOM 1690 C C . HIS A 1 206 ? 4.057 6.516 21.481 1.00 72.38 206 HIS A C 1
ATOM 1692 O O . HIS A 1 206 ? 2.844 6.638 21.670 1.00 72.38 206 HIS A O 1
ATOM 1698 N N . ILE A 1 207 ? 4.761 5.487 21.947 1.00 78.06 207 ILE A N 1
ATOM 1699 C CA . ILE A 1 207 ? 4.209 4.363 22.679 1.00 78.06 207 ILE A CA 1
ATOM 1700 C C . ILE A 1 207 ? 4.411 4.543 24.190 1.00 78.06 207 ILE A C 1
ATOM 1702 O O . ILE A 1 207 ? 5.487 4.892 24.666 1.00 78.06 207 ILE A O 1
ATOM 1706 N N . THR A 1 208 ? 3.382 4.217 24.971 1.00 82.12 208 THR A N 1
ATOM 1707 C CA . THR A 1 208 ? 3.467 4.072 26.431 1.00 82.12 208 THR A CA 1
ATOM 1708 C C . THR A 1 208 ? 2.925 2.711 26.871 1.00 82.12 208 THR A C 1
ATOM 1710 O O . THR A 1 208 ? 1.991 2.211 26.253 1.00 82.12 208 THR A O 1
ATOM 1713 N N . PRO A 1 209 ? 3.480 2.054 27.905 1.00 83.75 209 PRO A N 1
ATOM 1714 C CA . PRO A 1 209 ? 2.946 0.775 28.371 1.00 83.75 209 PRO A CA 1
ATOM 1715 C C . PRO A 1 209 ? 1.520 0.945 28.907 1.00 83.75 209 PRO A C 1
ATOM 1717 O O . PRO A 1 209 ? 1.206 1.954 29.546 1.00 83.75 209 PRO A O 1
ATOM 1720 N N . LEU A 1 210 ? 0.657 -0.049 28.684 1.00 81.38 210 LEU A N 1
ATOM 1721 C CA . LEU A 1 210 ? -0.706 -0.036 29.209 1.00 81.38 210 LEU A CA 1
ATOM 1722 C C . LEU A 1 210 ? -0.679 -0.098 30.747 1.00 81.38 210 LEU A C 1
ATOM 1724 O O . LEU A 1 210 ? -0.364 -1.126 31.341 1.00 81.38 210 LEU A O 1
ATOM 1728 N N . GLN A 1 211 ? -1.036 1.011 31.399 1.00 73.75 211 GLN A N 1
ATOM 1729 C CA . GLN A 1 211 ? -1.040 1.129 32.865 1.00 73.75 211 GLN A CA 1
ATOM 1730 C C . GLN A 1 211 ? -2.347 0.643 33.522 1.00 73.75 211 GLN A C 1
ATOM 1732 O O . GLN A 1 211 ? -2.446 0.630 34.751 1.00 73.75 211 GLN A O 1
ATOM 1737 N N . ASP A 1 212 ? -3.370 0.269 32.744 1.00 73.38 212 ASP A N 1
ATOM 1738 C CA . ASP A 1 212 ? -4.672 -0.125 33.292 1.00 73.38 212 ASP A CA 1
ATOM 1739 C C . ASP A 1 212 ? -4.616 -1.520 33.937 1.00 73.38 212 ASP A C 1
ATOM 1741 O O . ASP A 1 212 ? -4.675 -2.561 33.281 1.00 73.38 212 ASP A O 1
ATOM 1745 N N . THR A 1 213 ? -4.539 -1.524 35.268 1.00 72.81 213 THR A N 1
ATOM 1746 C CA . THR A 1 213 ? -4.488 -2.744 36.085 1.00 72.81 213 THR A CA 1
ATOM 1747 C C . THR A 1 213 ? -5.732 -3.620 35.977 1.00 72.81 213 THR A C 1
ATOM 1749 O O . THR A 1 213 ? -5.641 -4.807 36.285 1.00 72.81 213 THR A O 1
ATOM 1752 N N . ARG A 1 214 ? -6.888 -3.086 35.559 1.00 79.62 214 ARG A N 1
ATOM 1753 C CA . ARG A 1 214 ? -8.081 -3.908 35.331 1.00 79.62 214 ARG A CA 1
ATOM 1754 C C . ARG A 1 214 ? -7.870 -4.727 34.065 1.00 79.62 214 ARG A C 1
ATOM 1756 O O . ARG A 1 214 ? -7.892 -5.951 34.160 1.00 79.62 214 ARG A O 1
ATOM 1763 N N . ILE A 1 215 ? -7.555 -4.070 32.941 1.00 79.19 215 ILE A N 1
ATOM 1764 C CA . ILE A 1 215 ? -7.460 -4.716 31.615 1.00 79.19 215 ILE A CA 1
ATOM 1765 C C . ILE A 1 215 ? -6.412 -5.821 31.670 1.00 79.19 215 ILE A C 1
ATOM 1767 O O . ILE A 1 215 ? -6.671 -6.959 31.282 1.00 79.19 215 ILE A O 1
ATOM 1771 N N . THR A 1 216 ? -5.258 -5.509 32.257 1.00 78.38 216 THR A N 1
ATOM 1772 C CA . THR A 1 216 ? -4.172 -6.471 32.428 1.00 78.38 216 THR A CA 1
ATOM 1773 C C . THR A 1 216 ? -4.610 -7.692 33.242 1.00 78.38 216 THR A C 1
ATOM 1775 O O . THR A 1 216 ? -4.270 -8.808 32.867 1.00 78.38 216 THR A O 1
ATOM 1778 N N . LYS A 1 217 ? -5.414 -7.530 34.306 1.00 84.69 217 LYS A N 1
ATOM 1779 C CA . LYS A 1 217 ? -5.901 -8.657 35.127 1.00 84.69 217 LYS A CA 1
ATOM 1780 C C . LYS A 1 217 ? -6.865 -9.586 34.390 1.00 84.69 217 LYS A C 1
ATOM 1782 O O . LYS A 1 217 ? -6.790 -10.788 34.605 1.00 84.69 217 LYS A O 1
ATOM 1787 N N . GLU A 1 218 ? -7.753 -9.067 33.546 1.00 86.12 218 GLU A N 1
ATOM 1788 C CA . GLU A 1 218 ? -8.635 -9.932 32.740 1.00 86.12 218 GLU A CA 1
ATOM 1789 C C . GLU A 1 218 ? -7.878 -10.631 31.609 1.00 86.12 218 GLU A C 1
ATOM 1791 O O . GLU A 1 218 ? -8.226 -11.745 31.230 1.00 86.12 218 GLU A O 1
ATOM 1796 N N . LEU A 1 219 ? -6.823 -10.006 31.079 1.00 86.38 219 LEU A N 1
ATOM 1797 C CA . LEU A 1 219 ? -6.006 -10.599 30.021 1.00 86.38 219 LEU A CA 1
ATOM 1798 C C . LEU A 1 219 ? -5.037 -11.666 30.536 1.00 86.38 219 LEU A C 1
ATOM 1800 O O . LEU A 1 219 ? -4.743 -12.606 29.805 1.00 86.38 219 LEU A O 1
ATOM 1804 N N . GLN A 1 220 ? -4.575 -11.560 31.783 1.00 86.31 220 GLN A N 1
ATOM 1805 C CA . GLN A 1 220 ? -3.637 -12.488 32.431 1.00 86.31 220 GLN A CA 1
ATOM 1806 C C . GLN A 1 220 ? -3.853 -13.986 32.124 1.00 86.31 220 GLN A C 1
ATOM 1808 O O . GLN A 1 220 ? -2.912 -14.627 31.649 1.00 86.31 220 GLN A O 1
ATOM 1813 N N . PRO A 1 221 ? -5.052 -14.576 32.318 1.00 88.56 221 PRO A N 1
ATOM 1814 C CA . PRO A 1 221 ? -5.267 -15.990 32.000 1.00 88.56 221 PRO A CA 1
ATOM 1815 C C . PRO A 1 221 ? -5.011 -16.314 30.521 1.00 88.56 221 PRO A C 1
ATOM 1817 O O . PRO A 1 221 ? -4.427 -17.351 30.214 1.00 88.56 221 PRO A O 1
ATOM 1820 N N . TYR A 1 222 ? -5.387 -15.419 29.607 1.00 87.75 222 TYR A N 1
ATOM 1821 C CA . TYR A 1 222 ? -5.193 -15.595 28.169 1.00 87.75 222 TYR A CA 1
ATOM 1822 C C . TYR A 1 222 ? -3.727 -15.425 27.76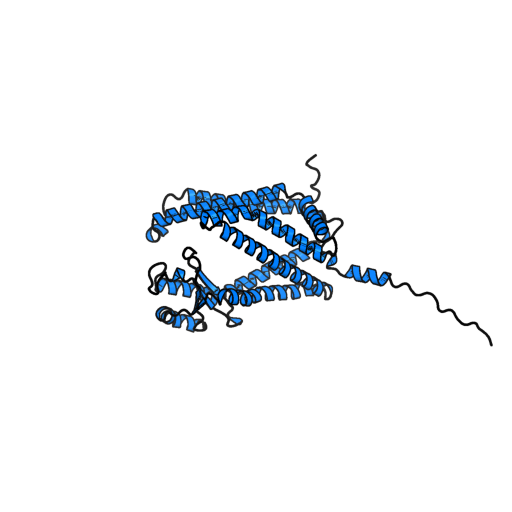5 1.00 87.75 222 TYR A C 1
ATOM 1824 O O . TYR A 1 222 ? -3.206 -16.240 27.007 1.00 87.75 222 TYR A O 1
ATOM 1832 N N . LEU A 1 223 ? -3.043 -14.416 28.313 1.00 86.31 223 LEU A N 1
ATOM 1833 C CA . LEU A 1 223 ? -1.612 -14.199 28.082 1.00 86.31 223 LEU A CA 1
ATOM 1834 C C . LEU A 1 223 ? -0.804 -15.422 28.526 1.00 86.31 223 LEU A C 1
ATOM 1836 O O . LEU A 1 223 ? 0.068 -15.879 27.791 1.00 86.31 223 LEU A O 1
ATOM 1840 N N . LYS A 1 224 ? -1.165 -16.016 29.670 1.00 86.75 224 LYS A N 1
ATOM 1841 C CA . LYS A 1 224 ? -0.530 -17.232 30.185 1.00 86.75 224 LYS A CA 1
ATOM 1842 C C . LYS A 1 224 ? -0.763 -18.450 29.292 1.00 86.75 224 LYS A C 1
ATOM 1844 O O . LYS A 1 224 ? 0.183 -19.183 29.030 1.00 86.75 224 LYS A O 1
ATOM 1849 N N . ILE A 1 225 ? -1.992 -18.662 28.810 1.00 85.56 225 ILE A N 1
ATOM 1850 C CA . ILE A 1 225 ? -2.311 -19.758 27.873 1.00 85.56 225 ILE A CA 1
ATOM 1851 C C . ILE A 1 225 ? -1.490 -19.637 26.587 1.00 85.56 225 ILE A C 1
ATOM 1853 O O . ILE A 1 225 ? -1.078 -20.639 26.009 1.00 85.56 225 ILE A O 1
ATOM 1857 N N . MET A 1 226 ? -1.267 -18.409 26.127 1.00 79.69 226 MET A N 1
ATOM 1858 C CA . MET A 1 226 ? -0.599 -18.144 24.857 1.00 79.69 226 MET A CA 1
ATOM 1859 C C . MET A 1 226 ? 0.913 -17.978 24.987 1.00 79.69 226 MET A C 1
ATOM 1861 O O . MET A 1 226 ? 1.573 -17.766 23.971 1.00 79.69 226 MET A O 1
ATOM 1865 N N . GLU A 1 227 ? 1.444 -18.081 26.211 1.00 83.38 227 GLU A N 1
ATOM 1866 C CA . GLU A 1 227 ? 2.842 -17.787 26.545 1.00 83.38 227 GLU A CA 1
ATOM 1867 C C . GLU A 1 227 ? 3.267 -16.398 26.038 1.00 83.38 227 GLU A C 1
ATOM 1869 O O . GLU A 1 227 ? 4.413 -16.172 25.647 1.00 83.38 227 GLU A O 1
ATOM 1874 N N . PHE A 1 228 ? 2.316 -15.459 26.011 1.00 84.00 228 PHE A N 1
ATOM 1875 C CA . PHE A 1 228 ? 2.573 -14.106 25.555 1.00 84.00 228 PHE A CA 1
ATOM 1876 C C . PHE A 1 228 ? 3.325 -13.342 26.651 1.00 84.00 228 PHE A C 1
ATOM 1878 O O . PHE A 1 228 ? 2.860 -13.315 27.796 1.00 84.00 228 PHE A O 1
ATOM 1885 N N . PRO A 1 229 ? 4.460 -12.697 26.338 1.00 78.50 229 PRO A N 1
ATOM 1886 C CA . PRO A 1 229 ? 5.258 -12.018 27.348 1.00 78.50 229 PRO A CA 1
ATOM 1887 C C . PRO A 1 229 ? 4.492 -10.865 27.998 1.00 78.50 229 PRO A C 1
ATOM 1889 O O . PRO A 1 229 ? 3.937 -9.993 27.322 1.00 78.50 229 PRO A O 1
ATOM 1892 N N . GLU A 1 230 ? 4.486 -10.844 29.328 1.00 73.38 230 GLU A N 1
ATOM 1893 C CA . GLU A 1 230 ? 3.836 -9.782 30.088 1.00 73.38 230 GLU A CA 1
ATOM 1894 C C . GLU A 1 230 ? 4.471 -8.411 29.809 1.00 73.38 230 GLU A C 1
ATOM 1896 O O . GLU A 1 230 ? 5.656 -8.292 29.496 1.00 73.38 230 GLU A O 1
ATOM 1901 N N . GLY A 1 231 ? 3.668 -7.350 29.924 1.00 75.94 231 GLY A N 1
ATOM 1902 C CA . GLY A 1 231 ? 4.144 -5.971 29.766 1.00 75.94 231 GLY A CA 1
ATOM 1903 C C . GLY A 1 231 ? 4.362 -5.517 28.320 1.00 75.94 231 GLY A C 1
ATOM 1904 O O . GLY A 1 231 ? 4.868 -4.419 28.109 1.00 75.94 231 GLY A O 1
ATOM 1905 N N . ARG A 1 232 ? 3.956 -6.315 27.324 1.00 81.69 232 ARG A N 1
ATOM 1906 C CA . ARG A 1 232 ? 4.096 -5.979 25.894 1.00 81.69 232 ARG A CA 1
ATOM 1907 C C . ARG A 1 232 ? 2.822 -5.465 25.232 1.00 81.69 232 ARG A C 1
ATOM 1909 O O . ARG A 1 232 ? 2.626 -5.619 24.027 1.00 81.69 232 ARG A O 1
ATOM 1916 N N . ILE A 1 233 ? 1.948 -4.870 26.035 1.00 84.38 233 ILE A N 1
ATOM 1917 C CA . ILE A 1 233 ? 0.744 -4.185 25.571 1.00 84.38 233 ILE A CA 1
ATOM 1918 C C . ILE A 1 233 ? 0.968 -2.690 25.758 1.00 84.38 233 ILE A C 1
ATOM 1920 O O . ILE A 1 233 ? 1.314 -2.224 26.846 1.00 84.38 233 ILE A O 1
ATOM 1924 N N . TYR A 1 234 ? 0.771 -1.955 24.679 1.00 83.94 234 TYR A N 1
ATOM 1925 C CA . TYR A 1 234 ? 1.224 -0.594 24.501 1.00 83.94 234 TYR A CA 1
ATOM 1926 C C . TYR A 1 234 ? 0.095 0.291 23.978 1.00 83.94 234 TYR A C 1
ATOM 1928 O O . TYR A 1 234 ? -0.752 -0.145 23.203 1.00 83.94 234 TYR A O 1
ATOM 1936 N N . LEU A 1 235 ? 0.112 1.550 24.397 1.00 79.44 235 LEU A N 1
ATOM 1937 C CA . LEU A 1 235 ? -0.758 2.621 23.941 1.00 79.44 235 LEU A CA 1
ATOM 1938 C C . LEU A 1 235 ? 0.016 3.546 23.016 1.00 79.44 235 LEU A C 1
ATOM 1940 O O . LEU A 1 235 ? 0.992 4.160 23.447 1.00 79.44 235 LEU A O 1
ATOM 1944 N N . LEU A 1 236 ? -0.437 3.656 21.773 1.00 78.75 236 LEU A N 1
ATOM 1945 C CA . LEU A 1 236 ? 0.057 4.622 20.804 1.00 78.75 23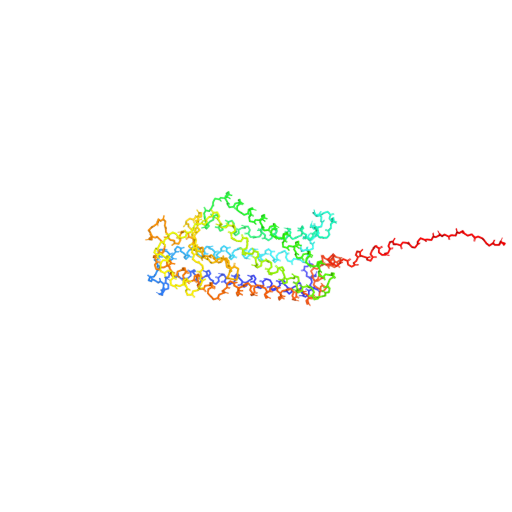6 LEU A CA 1
ATOM 1946 C C . LEU A 1 236 ? -0.735 5.918 20.942 1.00 78.75 236 LEU A C 1
ATOM 1948 O O . LEU A 1 236 ? -1.954 5.929 20.768 1.00 78.75 236 LEU A O 1
ATOM 1952 N N . LYS A 1 237 ? -0.036 7.014 21.232 1.00 72.44 237 LYS A N 1
ATOM 1953 C CA . LYS A 1 237 ? -0.640 8.343 21.267 1.00 72.44 237 LYS A CA 1
ATOM 1954 C C . LYS A 1 237 ? -0.897 8.829 19.841 1.00 72.44 237 LYS A C 1
ATOM 1956 O O . LYS A 1 237 ? 0.054 9.172 19.138 1.00 72.44 237 LYS A O 1
ATOM 1961 N N . MET A 1 238 ? -2.160 8.881 19.424 1.00 66.00 238 MET A N 1
ATOM 1962 C CA . MET A 1 238 ? -2.525 9.403 18.109 1.00 66.00 238 MET A CA 1
ATOM 1963 C C . MET A 1 238 ? -2.435 10.931 18.094 1.00 66.00 238 MET A C 1
ATOM 1965 O O . MET A 1 238 ? -2.794 11.613 19.057 1.00 66.00 238 MET A O 1
ATOM 1969 N N . SER A 1 239 ? -1.940 11.488 16.988 1.00 55.00 239 SER A N 1
ATOM 1970 C CA . SER A 1 239 ? -1.835 12.939 16.799 1.00 55.00 239 SER A CA 1
ATOM 1971 C C . SER A 1 239 ? -3.192 13.584 16.497 1.00 55.00 239 SER A C 1
ATOM 1973 O O . SER A 1 239 ? -3.471 14.661 17.021 1.00 55.00 239 SER A O 1
ATOM 1975 N N . ASN A 1 240 ? -4.053 12.912 15.722 1.00 55.12 240 ASN A N 1
ATOM 1976 C CA . ASN A 1 240 ? -5.416 13.349 15.424 1.00 55.12 240 ASN A CA 1
ATOM 1977 C C . ASN A 1 240 ? -6.446 12.431 16.089 1.00 55.12 240 ASN A C 1
ATOM 1979 O O . ASN A 1 240 ? -6.472 11.223 15.880 1.00 55.12 240 ASN A O 1
ATOM 1983 N N . GLN A 1 241 ? -7.347 13.029 16.865 1.00 47.66 241 GLN A N 1
ATOM 1984 C CA . GLN A 1 241 ? -8.396 12.315 17.607 1.00 47.66 241 GLN A CA 1
ATOM 1985 C C . GLN A 1 241 ? -9.566 11.848 16.725 1.00 47.66 241 GLN A C 1
ATOM 1987 O O . GLN A 1 241 ? -10.417 11.101 17.198 1.00 47.66 241 GLN A O 1
ATOM 1992 N N . GLU A 1 242 ? -9.607 12.297 15.470 1.00 46.75 242 GLU A N 1
ATOM 1993 C CA . GLU A 1 242 ? -10.592 11.901 14.454 1.00 46.75 242 GLU A CA 1
ATOM 1994 C C . GLU A 1 242 ? -10.120 10.723 13.594 1.00 46.75 242 GLU A C 1
ATOM 1996 O O . GLU A 1 242 ? -10.888 10.200 12.784 1.00 46.75 242 GLU A O 1
ATOM 2001 N N . ASP A 1 243 ? -8.865 10.293 13.758 1.00 56.34 243 ASP A N 1
ATOM 2002 C CA . ASP A 1 243 ? -8.398 9.075 13.113 1.00 56.34 243 ASP A CA 1
ATOM 2003 C C . ASP A 1 243 ? -9.167 7.872 13.665 1.00 56.34 243 ASP A C 1
ATOM 2005 O O . ASP A 1 243 ? -9.594 7.846 14.823 1.00 56.34 243 ASP A O 1
ATOM 2009 N N . MET A 1 244 ? -9.372 6.872 12.811 1.00 59.81 244 MET A N 1
ATOM 2010 C CA . MET A 1 244 ? -10.144 5.690 13.175 1.00 59.81 244 MET A CA 1
ATOM 2011 C C . MET A 1 244 ? -9.485 4.961 14.360 1.00 59.81 244 MET A C 1
ATOM 2013 O O . MET A 1 244 ? -8.258 4.812 14.371 1.00 59.81 244 MET A O 1
ATOM 2017 N N . PRO A 1 245 ? -10.271 4.484 15.342 1.00 66.44 245 PRO A N 1
ATOM 2018 C CA . PRO A 1 245 ? -9.756 3.633 16.406 1.00 66.44 245 PRO A CA 1
ATOM 2019 C C . PRO A 1 245 ? -9.131 2.379 15.790 1.00 66.44 245 PRO A C 1
ATOM 2021 O O . PRO A 1 245 ? -9.746 1.731 14.942 1.00 66.44 245 PRO A O 1
ATOM 2024 N N . ASN A 1 246 ? -7.903 2.057 16.195 1.00 75.38 246 ASN A N 1
ATOM 2025 C CA . ASN A 1 246 ? -7.171 0.913 15.665 1.00 75.38 246 ASN A CA 1
ATOM 2026 C C . ASN A 1 246 ? -6.347 0.221 16.755 1.00 75.38 246 ASN A C 1
ATOM 2028 O O . ASN A 1 246 ? -5.829 0.860 17.671 1.00 75.38 246 ASN A O 1
ATOM 2032 N N . ALA A 1 247 ? -6.202 -1.089 16.630 1.00 80.94 247 ALA A N 1
ATOM 2033 C CA . ALA A 1 247 ? -5.283 -1.897 17.409 1.00 80.94 247 ALA A CA 1
ATOM 2034 C C . ALA A 1 247 ? -4.585 -2.854 16.445 1.00 80.94 247 ALA A C 1
ATOM 2036 O O . ALA A 1 247 ? -5.184 -3.291 15.469 1.00 80.94 247 ALA A O 1
ATOM 2037 N N . PHE A 1 248 ? -3.308 -3.124 16.677 1.00 81.75 248 PHE A N 1
ATOM 2038 C CA . PHE A 1 248 ? -2.542 -4.000 15.807 1.00 81.75 248 PHE A CA 1
ATOM 2039 C C . PHE A 1 248 ? -1.400 -4.670 16.561 1.00 81.75 248 PHE A C 1
ATOM 2041 O O . PHE A 1 248 ? -0.862 -4.148 17.543 1.00 81.75 248 PHE A O 1
ATOM 2048 N N . THR A 1 249 ? -1.000 -5.837 16.070 1.00 80.00 249 THR A N 1
ATOM 2049 C CA . THR A 1 249 ? 0.158 -6.571 16.586 1.00 80.00 249 THR A CA 1
ATOM 2050 C C . THR A 1 249 ? 1.398 -6.329 15.737 1.00 80.00 249 THR A C 1
ATOM 2052 O O . THR A 1 249 ? 1.330 -6.396 14.509 1.00 80.00 249 THR A O 1
ATOM 2055 N N . VAL A 1 250 ? 2.540 -6.112 16.388 1.00 76.94 250 VAL A N 1
ATOM 2056 C CA . VAL A 1 250 ? 3.861 -5.986 15.754 1.00 76.94 250 VAL A CA 1
ATOM 2057 C C . VAL A 1 250 ? 4.805 -7.038 16.328 1.00 76.94 250 VAL A C 1
ATOM 2059 O O . VAL A 1 250 ? 4.596 -7.541 17.432 1.00 76.94 250 VAL A O 1
ATOM 2062 N N . GLY A 1 251 ? 5.841 -7.383 15.568 1.00 73.62 251 GLY A N 1
ATOM 2063 C CA . GLY A 1 251 ? 6.878 -8.321 15.977 1.00 73.62 251 GLY A CA 1
ATOM 2064 C C . GLY A 1 251 ? 6.507 -9.782 15.736 1.00 73.62 251 GLY A C 1
ATOM 2065 O O . GLY A 1 251 ? 5.448 -10.122 15.201 1.00 73.62 251 GLY A O 1
ATOM 2066 N N . ASN A 1 252 ? 7.415 -10.665 16.133 1.00 72.44 252 ASN A N 1
ATOM 2067 C CA . ASN A 1 252 ? 7.379 -12.074 15.773 1.00 72.44 252 ASN A CA 1
ATOM 2068 C C . ASN A 1 252 ? 7.587 -12.963 16.995 1.00 72.44 252 ASN A C 1
ATOM 2070 O O . ASN A 1 252 ? 8.399 -12.679 17.881 1.00 72.44 252 ASN A O 1
ATOM 2074 N N . ARG A 1 253 ? 6.818 -14.055 17.042 1.00 72.44 253 ARG A N 1
ATOM 2075 C CA . ARG A 1 253 ? 6.875 -15.043 18.121 1.00 72.44 253 ARG A CA 1
ATOM 2076 C C . ARG A 1 253 ? 8.245 -15.709 18.193 1.00 72.44 253 ARG A C 1
ATOM 2078 O O . ARG A 1 253 ? 8.748 -15.915 19.290 1.00 72.44 253 ARG A O 1
ATOM 2085 N N . PHE A 1 254 ? 8.863 -15.999 17.046 1.00 72.75 254 PHE A N 1
ATOM 2086 C CA . PHE A 1 254 ? 10.148 -16.701 16.975 1.00 72.75 254 PHE A CA 1
ATOM 2087 C C . PHE A 1 254 ? 11.304 -15.891 17.566 1.00 72.75 254 PHE A C 1
ATOM 2089 O O . PHE A 1 254 ? 12.155 -16.459 18.244 1.00 72.75 254 PHE A O 1
ATOM 2096 N N . PHE A 1 255 ? 11.312 -14.570 17.364 1.00 70.81 255 PHE A N 1
ATOM 2097 C CA . PHE A 1 255 ? 12.326 -13.673 17.933 1.00 70.81 255 PHE A CA 1
ATOM 2098 C C . PHE A 1 255 ? 11.940 -13.119 19.301 1.00 70.81 255 PHE A C 1
ATOM 2100 O O . PHE A 1 255 ? 12.679 -12.327 19.880 1.00 70.81 255 PHE A O 1
ATOM 2107 N N . ASN A 1 256 ? 10.782 -13.526 19.828 1.00 75.38 256 ASN A N 1
ATOM 2108 C CA . ASN A 1 256 ? 10.238 -13.006 21.068 1.00 75.38 256 ASN A CA 1
ATOM 2109 C C . ASN A 1 256 ? 10.198 -11.462 21.077 1.00 75.38 256 ASN A C 1
ATOM 2111 O O . ASN A 1 256 ? 10.561 -10.843 22.077 1.00 75.38 256 ASN A O 1
ATOM 2115 N N . THR A 1 257 ? 9.734 -10.841 19.987 1.00 77.12 257 THR A N 1
ATOM 2116 C CA . THR A 1 257 ? 9.626 -9.372 19.816 1.00 77.12 257 THR A CA 1
ATOM 2117 C C . THR A 1 257 ? 8.182 -8.869 19.805 1.00 77.12 257 THR A C 1
ATOM 2119 O O . THR A 1 257 ? 7.940 -7.691 19.583 1.00 77.12 257 THR A O 1
ATOM 2122 N N . GLN A 1 258 ? 7.202 -9.743 20.049 1.00 80.12 258 GLN A N 1
ATOM 2123 C CA . GLN A 1 258 ? 5.783 -9.421 19.873 1.00 80.12 258 GLN A CA 1
ATOM 2124 C C . GLN A 1 258 ? 5.299 -8.310 20.803 1.00 80.12 258 GLN A C 1
ATOM 2126 O O . GLN A 1 258 ? 5.523 -8.382 22.011 1.00 80.12 258 GLN A O 1
ATOM 2131 N N . LYS A 1 259 ? 4.583 -7.337 20.242 1.00 83.25 259 LYS A N 1
ATOM 2132 C CA . LYS A 1 259 ? 3.966 -6.200 20.929 1.00 83.25 259 LYS A CA 1
ATOM 2133 C C . LYS A 1 259 ? 2.530 -6.033 20.434 1.00 83.25 259 LYS A C 1
ATOM 2135 O O . LYS A 1 259 ? 2.261 -6.197 19.246 1.00 83.25 259 LYS A O 1
ATOM 2140 N N . ILE A 1 260 ? 1.613 -5.682 21.329 1.00 85.00 260 ILE A N 1
ATOM 2141 C CA . ILE A 1 260 ? 0.258 -5.245 20.968 1.00 85.00 260 ILE A CA 1
ATOM 2142 C C . ILE A 1 260 ? 0.213 -3.737 21.144 1.00 85.00 260 ILE A C 1
ATOM 2144 O O . ILE A 1 260 ? 0.479 -3.248 22.239 1.00 85.00 260 ILE A O 1
ATOM 2148 N N . ILE A 1 261 ? -0.115 -3.012 20.081 1.00 83.38 261 ILE A N 1
ATOM 2149 C CA . ILE A 1 261 ? -0.211 -1.556 20.081 1.00 83.38 261 ILE A CA 1
ATOM 2150 C C . ILE A 1 261 ? -1.675 -1.175 19.875 1.00 83.38 261 ILE A C 1
ATOM 2152 O O . ILE A 1 261 ? -2.317 -1.607 18.922 1.00 83.38 261 ILE A O 1
ATOM 2156 N N . ILE A 1 262 ? -2.205 -0.364 20.783 1.00 81.69 262 ILE A N 1
ATOM 2157 C CA . ILE A 1 262 ? -3.591 0.103 20.777 1.00 81.69 262 ILE A CA 1
ATOM 2158 C C . ILE A 1 262 ? -3.559 1.620 20.670 1.00 81.69 262 ILE A C 1
ATOM 2160 O O . ILE A 1 262 ? -2.885 2.279 21.460 1.00 81.69 262 ILE A O 1
ATOM 2164 N N . ALA A 1 263 ? -4.279 2.187 19.712 1.00 79.31 263 ALA A N 1
ATOM 2165 C CA . ALA A 1 263 ? -4.413 3.631 19.615 1.00 79.31 263 ALA A CA 1
ATOM 2166 C C . ALA A 1 263 ? -5.192 4.183 20.825 1.00 79.31 263 ALA A C 1
ATOM 2168 O O . ALA A 1 263 ? -6.195 3.615 21.261 1.00 79.31 263 ALA A O 1
ATOM 2169 N N . ASP A 1 264 ? -4.728 5.293 21.395 1.00 73.25 264 ASP A N 1
ATOM 2170 C CA . ASP A 1 264 ? -5.319 5.908 22.591 1.00 73.25 264 ASP A CA 1
ATOM 2171 C C . ASP A 1 264 ? -6.781 6.354 22.396 1.00 73.25 264 ASP A C 1
ATOM 2173 O O . ASP A 1 264 ? -7.588 6.278 23.327 1.00 73.25 264 ASP A O 1
ATOM 2177 N N . ASN A 1 265 ? -7.156 6.728 21.171 1.00 70.50 265 ASN A N 1
ATOM 2178 C CA . ASN A 1 265 ? -8.530 7.041 20.771 1.00 70.50 265 ASN A CA 1
ATOM 2179 C C . ASN A 1 265 ? -9.513 5.853 20.909 1.00 70.50 265 ASN A C 1
ATOM 2181 O O . ASN A 1 265 ? -10.708 6.093 21.074 1.00 70.50 265 ASN A O 1
ATOM 2185 N N . VAL A 1 266 ? -9.039 4.598 20.930 1.00 64.75 266 VAL A N 1
ATOM 2186 C CA . VAL A 1 266 ? -9.860 3.400 21.214 1.00 64.75 266 VAL A CA 1
ATOM 2187 C C . VAL A 1 266 ? -10.351 3.412 22.666 1.00 64.75 266 VAL A C 1
ATOM 2189 O O . VAL A 1 266 ? -11.475 3.007 22.957 1.00 64.75 266 VAL A O 1
ATOM 2192 N N . ILE A 1 267 ? -9.517 3.894 23.593 1.00 60.84 267 ILE A N 1
ATOM 2193 C CA . ILE A 1 267 ? -9.748 3.787 25.044 1.00 60.84 267 ILE A CA 1
ATOM 2194 C C . ILE A 1 267 ? -10.503 5.009 25.606 1.00 60.84 267 ILE A C 1
ATOM 2196 O O . ILE A 1 267 ? -11.055 4.955 26.706 1.00 60.84 267 ILE A O 1
ATOM 2200 N N . GLY A 1 268 ? -10.659 6.070 24.810 1.00 53.62 268 GLY A N 1
ATOM 2201 C CA . GLY A 1 268 ? -11.434 7.259 25.165 1.00 53.62 268 GLY A CA 1
ATOM 2202 C C . GLY A 1 268 ? -10.616 8.321 25.909 1.00 53.62 268 GLY A C 1
ATOM 2203 O O . GLY A 1 268 ? -9.619 8.045 26.572 1.00 53.62 268 GLY A O 1
ATOM 2204 N N . LYS A 1 269 ? -11.049 9.579 25.764 1.00 45.56 269 LYS A N 1
ATOM 2205 C CA . LYS A 1 269 ? -10.289 10.821 26.008 1.00 45.56 269 LYS A CA 1
ATOM 2206 C C . LYS A 1 269 ? -9.824 11.088 27.437 1.00 45.56 269 LYS A C 1
ATOM 2208 O O . LYS A 1 269 ? -9.082 12.036 27.666 1.00 45.56 269 LYS A O 1
ATOM 2213 N N . ASN A 1 270 ? -10.245 10.294 28.403 1.00 39.28 270 ASN A N 1
ATOM 2214 C CA . ASN A 1 270 ? -9.854 10.428 29.794 1.00 39.28 270 ASN A CA 1
ATOM 2215 C C . ASN A 1 270 ? -9.693 9.020 30.349 1.00 39.28 270 ASN A C 1
ATOM 2217 O O . ASN A 1 270 ? -10.362 8.105 29.889 1.00 39.28 270 ASN A O 1
ATOM 2221 N N . LYS A 1 271 ? -8.849 8.836 31.367 1.00 43.78 271 LYS A N 1
ATOM 2222 C CA . LYS A 1 271 ? -8.587 7.566 32.084 1.00 43.78 271 LYS A CA 1
ATOM 2223 C C . LYS A 1 271 ? -9.825 6.927 32.764 1.00 43.78 271 LYS A C 1
ATOM 2225 O O . LYS A 1 271 ? -9.702 6.178 33.728 1.00 43.78 271 LYS A O 1
ATOM 2230 N N . GLN A 1 272 ? -11.020 7.240 32.284 1.00 39.91 272 GLN A N 1
ATOM 2231 C CA . GLN A 1 272 ? -12.299 6.623 32.551 1.00 39.91 272 GLN A CA 1
ATOM 2232 C C . GLN A 1 272 ? -12.956 6.353 31.192 1.00 39.91 272 GLN A C 1
ATOM 2234 O O . GLN A 1 272 ? -13.525 7.248 30.579 1.00 39.91 272 GLN A O 1
ATOM 2239 N N . LEU A 1 273 ? -12.819 5.113 30.729 1.00 44.22 273 LEU A N 1
ATOM 2240 C CA . LEU A 1 273 ? -13.806 4.373 29.944 1.00 44.22 273 LEU A CA 1
ATOM 2241 C C . LEU A 1 273 ? -15.160 5.082 29.803 1.00 44.22 273 LEU A C 1
ATOM 2243 O O . LEU A 1 273 ? -15.978 4.925 30.704 1.00 44.22 273 LEU A O 1
ATOM 2247 N N . ASN A 1 274 ? -15.366 5.864 28.735 1.00 44.91 274 ASN A N 1
ATOM 2248 C CA . ASN A 1 274 ? -16.674 6.262 28.182 1.00 44.91 274 ASN A CA 1
ATOM 2249 C C . ASN A 1 274 ? -16.521 7.324 27.076 1.00 44.91 274 ASN A C 1
ATOM 2251 O O . ASN A 1 274 ? -16.962 8.445 27.263 1.00 44.91 274 ASN A O 1
ATOM 2255 N N . ASP A 1 275 ? -15.947 6.976 25.920 1.00 49.28 275 ASP A N 1
ATOM 2256 C CA . ASP A 1 275 ? -16.250 7.731 24.683 1.00 49.28 275 ASP A CA 1
ATOM 2257 C C . ASP A 1 275 ? -16.171 6.868 23.401 1.00 49.28 275 ASP A C 1
ATOM 2259 O O . ASP A 1 275 ? -16.899 7.153 22.455 1.00 49.28 275 ASP A O 1
ATOM 2263 N N . CYS A 1 276 ? -15.384 5.774 23.360 1.00 55.47 276 CYS A N 1
ATOM 2264 C CA . CYS A 1 276 ? -15.317 4.883 22.181 1.00 55.47 276 CYS A CA 1
ATOM 2265 C C . CYS A 1 276 ? -15.597 3.397 22.486 1.00 55.47 276 CYS A C 1
ATOM 2267 O O . CYS A 1 276 ? -16.419 2.783 21.807 1.00 55.47 276 CYS A O 1
ATOM 2269 N N . CYS A 1 277 ? -14.968 2.816 23.514 1.00 65.94 277 CYS A N 1
ATOM 2270 C CA . CYS A 1 277 ? -15.184 1.420 23.913 1.00 65.94 277 CYS A CA 1
ATOM 2271 C C . CYS A 1 277 ? -15.283 1.279 25.438 1.00 65.94 277 CYS A C 1
ATOM 2273 O O . CYS A 1 277 ? -14.587 1.957 26.193 1.00 65.94 277 CYS A O 1
ATOM 2275 N N . THR A 1 278 ? -16.149 0.378 25.894 1.00 75.94 278 THR A N 1
ATOM 2276 C CA . THR A 1 278 ? -16.209 -0.111 27.272 1.00 75.94 278 THR A CA 1
ATOM 2277 C C . THR A 1 278 ? -15.069 -1.087 27.553 1.00 75.94 278 THR A C 1
ATOM 2279 O O . THR A 1 278 ? -14.347 -1.551 26.676 1.00 75.94 278 THR A O 1
ATOM 2282 N N . TYR A 1 279 ? -14.933 -1.461 28.819 1.00 76.75 279 TYR A N 1
ATOM 2283 C CA . TYR A 1 279 ? -13.797 -2.225 29.311 1.00 76.75 279 TYR A CA 1
ATOM 2284 C C . TYR A 1 279 ? -13.755 -3.616 28.688 1.00 76.75 279 TYR A C 1
ATOM 2286 O O . TYR A 1 279 ? -12.714 -4.088 28.237 1.00 76.75 279 TYR A O 1
ATOM 2294 N N . LYS A 1 280 ? -14.930 -4.244 28.621 1.00 82.75 280 LYS A N 1
ATOM 2295 C CA . LYS A 1 280 ? -15.108 -5.557 28.009 1.00 82.75 280 LYS A CA 1
ATOM 2296 C C . LYS A 1 280 ? -14.874 -5.508 26.502 1.00 82.75 280 LYS A C 1
ATOM 2298 O O . LYS A 1 280 ? -14.348 -6.467 25.954 1.00 82.75 280 LYS A O 1
ATOM 2303 N N . GLU A 1 281 ? -15.229 -4.403 25.851 1.00 82.81 281 GLU A N 1
ATOM 2304 C CA . GLU A 1 281 ? -14.983 -4.205 24.420 1.00 82.81 281 GLU A CA 1
ATOM 2305 C C . GLU A 1 281 ? -13.487 -4.030 24.139 1.00 82.81 281 GLU A C 1
ATOM 2307 O O . GLU A 1 281 ? -12.968 -4.700 23.253 1.00 82.81 281 GLU A O 1
ATOM 2312 N N . CYS A 1 282 ? -12.761 -3.249 24.949 1.00 80.00 282 CYS A N 1
ATOM 2313 C CA . CYS A 1 282 ? -11.302 -3.147 24.846 1.00 80.00 282 CYS A CA 1
ATOM 2314 C C . CYS A 1 282 ? -10.621 -4.508 25.043 1.00 80.00 282 CYS A C 1
ATOM 2316 O O . CYS A 1 282 ? -9.759 -4.883 24.253 1.00 80.00 282 CYS A O 1
ATOM 2318 N N . VAL A 1 283 ? -11.028 -5.279 26.060 1.00 85.31 283 VAL A N 1
ATOM 2319 C CA . VAL A 1 283 ? -10.523 -6.648 26.267 1.00 85.31 283 VAL A CA 1
ATOM 2320 C C . VAL A 1 283 ? -10.827 -7.527 25.052 1.00 85.31 283 VAL A C 1
ATOM 2322 O O . VAL A 1 283 ? -9.942 -8.246 24.600 1.00 85.31 283 VAL A O 1
ATOM 2325 N N . ALA A 1 284 ? -12.030 -7.447 24.478 1.00 88.06 284 ALA A N 1
ATOM 2326 C CA . ALA A 1 284 ? -12.393 -8.217 23.290 1.00 88.06 284 ALA A CA 1
ATOM 2327 C C . ALA A 1 284 ? -11.531 -7.863 22.064 1.00 88.06 284 ALA A C 1
ATOM 2329 O O . ALA A 1 284 ? -11.097 -8.770 21.357 1.00 88.06 284 ALA A O 1
ATOM 2330 N N . VAL A 1 285 ? -11.233 -6.578 21.841 1.00 86.44 285 VAL A N 1
ATOM 2331 C CA . VAL A 1 285 ? -10.324 -6.131 20.769 1.00 86.44 285 VAL A CA 1
ATOM 2332 C C . VAL A 1 285 ? -8.911 -6.664 21.004 1.00 86.44 285 VAL A C 1
ATOM 2334 O O . VAL A 1 285 ? -8.318 -7.244 20.102 1.00 86.44 285 VAL A O 1
ATOM 2337 N N . ILE A 1 286 ? -8.384 -6.564 22.228 1.00 85.81 286 ILE A N 1
ATOM 2338 C CA . ILE A 1 286 ? -7.045 -7.089 22.541 1.00 85.81 286 ILE A CA 1
ATOM 2339 C C . ILE A 1 286 ? -6.993 -8.609 22.362 1.00 85.81 286 ILE A C 1
ATOM 2341 O O . ILE A 1 286 ? -6.009 -9.129 21.845 1.00 85.81 286 ILE A O 1
ATOM 2345 N N . LEU A 1 287 ? -8.047 -9.332 22.748 1.00 88.62 287 LEU A N 1
ATOM 2346 C CA . LEU A 1 287 ? -8.139 -10.775 22.529 1.00 88.62 287 LEU A CA 1
ATOM 2347 C C . LEU A 1 287 ? -8.226 -11.135 21.039 1.00 88.62 287 LEU A C 1
ATOM 2349 O O . LEU A 1 287 ? -7.661 -12.151 20.640 1.00 88.62 287 LEU A O 1
ATOM 2353 N N . HIS A 1 288 ? -8.885 -10.316 20.216 1.00 89.38 288 HIS A N 1
ATOM 2354 C CA . HIS A 1 288 ? -8.885 -10.472 18.759 1.00 89.38 288 HIS A CA 1
ATOM 2355 C C . HIS A 1 288 ? -7.468 -10.330 18.185 1.00 89.38 288 HIS A C 1
ATOM 2357 O O . HIS A 1 288 ? -6.995 -11.236 17.496 1.00 89.38 288 HIS A O 1
ATOM 2363 N N . GLU A 1 289 ? -6.759 -9.258 18.552 1.00 86.50 289 GLU A N 1
ATOM 2364 C CA . GLU A 1 289 ? -5.362 -9.023 18.160 1.00 86.50 289 GLU A CA 1
ATOM 2365 C C . GLU A 1 289 ? -4.436 -10.152 18.629 1.00 86.50 289 GLU A C 1
ATOM 2367 O O . GLU A 1 289 ? -3.612 -10.679 17.880 1.00 86.50 289 GLU A O 1
ATOM 2372 N N . LEU A 1 290 ? -4.628 -10.618 19.859 1.00 86.81 290 LEU A N 1
ATOM 2373 C CA . LEU A 1 290 ? -3.880 -11.740 20.409 1.00 86.81 290 LEU A CA 1
ATOM 2374 C C . LEU A 1 290 ? -4.197 -13.059 19.675 1.00 86.81 290 LEU A C 1
ATOM 2376 O O . LEU A 1 290 ? -3.329 -13.921 19.540 1.00 86.81 290 LEU A O 1
ATOM 2380 N N . GLY A 1 291 ? -5.396 -13.186 19.104 1.00 88.44 291 GLY A N 1
ATOM 2381 C CA . GLY A 1 291 ? -5.751 -14.250 18.169 1.00 88.44 291 GLY A CA 1
ATOM 2382 C C . GLY A 1 291 ? -4.885 -14.252 16.904 1.00 88.44 291 GLY A C 1
ATOM 2383 O O . GLY A 1 291 ? -4.447 -15.322 16.477 1.00 88.44 291 GLY A O 1
ATOM 2384 N N . HIS A 1 292 ? -4.558 -13.086 16.332 1.00 85.50 292 HIS A N 1
ATOM 2385 C CA . HIS A 1 292 ? -3.641 -13.000 15.184 1.00 85.50 292 HIS A CA 1
ATOM 2386 C C . HIS A 1 292 ? -2.248 -13.541 15.515 1.00 85.50 292 HIS A C 1
ATOM 2388 O O . HIS A 1 292 ? -1.651 -14.255 14.701 1.00 85.50 292 HIS A O 1
ATOM 2394 N N . VAL A 1 293 ? -1.768 -13.255 16.726 1.00 82.06 293 VAL A N 1
ATOM 2395 C CA . VAL A 1 293 ? -0.520 -13.806 17.263 1.00 82.06 293 VAL A CA 1
ATOM 2396 C C . VAL A 1 293 ? -0.628 -15.318 17.454 1.00 82.06 293 VAL A C 1
ATOM 2398 O O . VAL A 1 293 ? 0.234 -16.055 16.979 1.00 82.06 293 VAL A O 1
ATOM 2401 N N . TYR A 1 294 ? -1.692 -15.794 18.100 1.00 84.81 294 TYR A N 1
ATOM 2402 C CA . TYR A 1 294 ? -1.880 -17.211 18.403 1.00 84.81 294 TYR A CA 1
ATOM 2403 C C . TYR A 1 294 ? -1.944 -18.082 17.143 1.00 84.81 294 TYR A C 1
ATOM 2405 O O . TYR A 1 294 ? -1.272 -19.110 17.056 1.00 84.81 294 TYR A O 1
ATOM 2413 N N . TYR A 1 295 ? -2.700 -17.648 16.132 1.00 87.56 295 TYR A N 1
ATOM 2414 C CA . TYR A 1 295 ? -2.855 -18.367 14.865 1.00 87.56 295 TYR A CA 1
ATOM 2415 C C . TYR A 1 295 ? -1.748 -18.073 13.841 1.00 87.56 295 TYR A C 1
ATOM 2417 O O . TYR A 1 295 ? -1.849 -18.526 12.690 1.00 87.56 295 TYR A O 1
ATOM 2425 N N . ASN A 1 296 ? -0.692 -17.354 14.245 1.00 83.44 296 ASN A N 1
ATOM 2426 C CA . ASN A 1 296 ? 0.464 -16.996 13.422 1.00 83.44 296 ASN A CA 1
ATOM 2427 C C . ASN A 1 296 ? 0.071 -16.321 12.093 1.00 83.44 296 ASN A C 1
ATOM 2429 O O . ASN A 1 296 ? 0.655 -16.612 11.047 1.00 83.44 296 ASN A O 1
ATOM 2433 N N . HIS A 1 297 ? -0.932 -15.437 12.109 1.00 84.69 297 HIS A N 1
ATOM 2434 C CA . HIS A 1 297 ? -1.409 -14.763 10.896 1.00 84.69 297 HIS A CA 1
ATOM 2435 C C . HIS A 1 297 ? -0.301 -13.936 10.228 1.00 84.69 297 HIS A C 1
ATOM 2437 O O . HIS A 1 297 ? -0.139 -14.028 9.016 1.00 84.69 297 HIS A O 1
ATOM 2443 N N . THR A 1 298 ? 0.536 -13.242 11.004 1.00 78.44 298 THR A N 1
ATOM 2444 C CA . THR A 1 298 ? 1.680 -12.474 10.481 1.00 78.44 298 THR A CA 1
ATOM 2445 C C . THR A 1 298 ? 2.673 -13.351 9.714 1.00 78.44 298 THR A C 1
ATOM 2447 O O . THR A 1 298 ? 3.096 -12.990 8.620 1.00 78.44 298 THR A O 1
ATOM 2450 N N . ILE A 1 299 ? 3.000 -14.538 10.242 1.00 78.62 299 ILE A N 1
ATOM 2451 C CA . ILE A 1 299 ? 3.924 -15.481 9.590 1.00 78.62 299 ILE A CA 1
ATOM 2452 C C . ILE A 1 299 ? 3.294 -16.059 8.320 1.00 78.62 299 ILE A C 1
ATOM 2454 O O . ILE A 1 299 ? 3.965 -16.161 7.299 1.00 78.62 299 ILE A O 1
ATOM 2458 N N . LYS A 1 300 ? 2.002 -16.413 8.355 1.00 85.25 300 LYS A N 1
ATOM 2459 C CA . LYS A 1 300 ? 1.282 -16.903 7.169 1.00 85.25 300 LYS A CA 1
ATOM 2460 C C . LYS A 1 300 ? 1.264 -15.856 6.053 1.00 85.25 300 LYS A C 1
ATOM 2462 O O . LYS A 1 300 ? 1.526 -16.212 4.908 1.00 85.25 300 LYS A O 1
ATOM 2467 N N . SER A 1 301 ? 1.017 -14.587 6.384 1.00 82.12 301 SER A N 1
ATOM 2468 C CA . SER A 1 301 ? 1.080 -13.485 5.419 1.00 82.12 301 SER A CA 1
ATOM 2469 C C . SER A 1 301 ? 2.489 -13.304 4.854 1.00 82.12 301 SER A C 1
ATOM 2471 O O . SER A 1 301 ? 2.638 -13.236 3.640 1.00 82.12 301 SER A O 1
ATOM 2473 N N . ALA A 1 302 ? 3.528 -13.331 5.696 1.00 77.75 302 ALA A N 1
ATOM 2474 C CA . ALA A 1 302 ? 4.915 -13.234 5.236 1.00 77.75 302 ALA A CA 1
ATOM 2475 C C . ALA A 1 302 ? 5.307 -14.396 4.302 1.00 77.75 302 ALA A C 1
ATOM 2477 O O . ALA A 1 302 ? 5.926 -14.181 3.264 1.00 77.75 302 ALA A O 1
ATOM 2478 N N . LEU A 1 303 ? 4.906 -15.633 4.620 1.00 81.94 303 LEU A N 1
ATOM 2479 C CA . LEU A 1 303 ? 5.142 -16.797 3.756 1.00 81.94 303 LEU A CA 1
ATOM 2480 C C . LEU A 1 303 ? 4.405 -16.684 2.416 1.00 81.94 303 LEU A C 1
ATOM 2482 O O . LEU A 1 303 ? 4.956 -17.062 1.382 1.00 81.94 303 LEU A O 1
ATOM 2486 N N . LEU A 1 304 ? 3.179 -16.155 2.421 1.00 85.38 304 LEU A N 1
ATOM 2487 C CA . LEU A 1 304 ? 2.426 -15.893 1.197 1.00 85.38 304 LEU A CA 1
ATOM 2488 C C . LEU A 1 304 ? 3.109 -14.818 0.339 1.00 85.38 304 LEU A C 1
ATOM 2490 O O . LEU A 1 304 ? 3.237 -15.007 -0.868 1.00 85.38 304 LEU A O 1
ATOM 2494 N N . GLU A 1 305 ? 3.596 -13.732 0.943 1.00 80.31 305 GLU A N 1
ATOM 2495 C CA . GLU A 1 305 ? 4.368 -12.688 0.253 1.00 80.31 305 GLU A CA 1
ATOM 2496 C C . GLU A 1 305 ? 5.652 -13.258 -0.376 1.00 80.31 305 GLU A C 1
ATOM 2498 O O . GLU A 1 305 ? 5.952 -12.973 -1.540 1.00 80.31 305 GLU A O 1
ATOM 2503 N N . VAL A 1 306 ? 6.371 -14.133 0.343 1.00 78.75 306 VAL A N 1
ATOM 2504 C CA . VAL A 1 306 ? 7.543 -14.845 -0.198 1.00 78.75 306 VAL A CA 1
ATOM 2505 C C . VAL A 1 306 ? 7.154 -15.700 -1.398 1.00 78.75 306 VAL A C 1
ATOM 2507 O O . VAL A 1 306 ? 7.812 -15.645 -2.436 1.00 78.75 306 VAL A O 1
ATOM 2510 N N . PHE A 1 307 ? 6.073 -16.470 -1.281 1.00 81.06 307 PHE A N 1
ATOM 2511 C CA . PHE A 1 307 ? 5.590 -17.336 -2.352 1.00 81.06 307 PHE A CA 1
ATOM 2512 C C . PHE A 1 307 ? 5.185 -16.547 -3.606 1.00 81.06 307 PHE A C 1
ATOM 2514 O O . PHE A 1 307 ? 5.583 -16.914 -4.714 1.00 81.06 307 PHE A O 1
ATOM 2521 N N . ILE A 1 308 ? 4.431 -15.454 -3.441 1.00 83.31 308 ILE A N 1
ATOM 2522 C CA . ILE A 1 308 ? 4.033 -14.567 -4.543 1.00 83.31 308 ILE A CA 1
ATOM 2523 C C . ILE A 1 308 ? 5.280 -13.995 -5.220 1.00 83.31 308 ILE A C 1
ATOM 2525 O O . ILE A 1 308 ? 5.401 -14.065 -6.439 1.00 83.31 308 ILE A O 1
ATOM 2529 N N . THR A 1 309 ? 6.242 -13.502 -4.440 1.00 73.81 309 THR A N 1
ATOM 2530 C CA . THR A 1 309 ? 7.468 -12.904 -4.983 1.00 73.81 309 THR A CA 1
ATOM 2531 C C . THR A 1 309 ? 8.306 -13.925 -5.755 1.00 73.81 309 THR A C 1
ATOM 2533 O O . THR A 1 309 ? 8.724 -13.651 -6.879 1.00 73.81 309 THR A O 1
ATOM 2536 N N . LEU A 1 310 ? 8.507 -15.129 -5.204 1.00 72.88 310 LEU A N 1
ATOM 2537 C CA . LEU A 1 310 ? 9.204 -16.213 -5.903 1.00 72.88 310 LEU A CA 1
ATOM 2538 C C . LEU A 1 310 ? 8.484 -16.605 -7.197 1.00 72.88 310 LEU A C 1
ATOM 2540 O O . LEU A 1 310 ? 9.138 -16.799 -8.218 1.00 72.88 310 LEU A O 1
ATOM 2544 N N . SER A 1 311 ? 7.151 -16.671 -7.179 1.00 76.44 311 SER A N 1
ATOM 2545 C CA . SER A 1 311 ? 6.349 -16.975 -8.370 1.00 76.44 311 SER A CA 1
ATOM 2546 C C . SER A 1 311 ? 6.515 -15.910 -9.457 1.00 76.44 311 SER A C 1
ATOM 2548 O O . SER A 1 311 ? 6.680 -16.252 -10.630 1.00 76.44 311 SER A O 1
ATOM 2550 N N . THR A 1 312 ? 6.547 -14.628 -9.083 1.00 74.56 312 THR A N 1
ATOM 2551 C CA . THR A 1 312 ? 6.806 -13.513 -10.007 1.00 74.56 312 THR A CA 1
ATOM 2552 C C . THR A 1 312 ? 8.211 -13.588 -10.602 1.00 74.56 312 THR A C 1
ATOM 2554 O O . THR A 1 312 ? 8.370 -13.441 -11.811 1.00 74.56 312 THR A O 1
ATOM 2557 N N . ILE A 1 313 ? 9.230 -13.881 -9.788 1.00 68.69 313 ILE A N 1
ATOM 2558 C CA . ILE A 1 313 ? 10.619 -14.018 -10.254 1.00 68.69 313 ILE A CA 1
ATOM 2559 C C . ILE A 1 313 ? 10.768 -15.214 -11.195 1.00 68.69 313 ILE A C 1
ATOM 2561 O O . ILE A 1 313 ? 11.382 -15.092 -12.250 1.00 68.69 313 ILE A O 1
ATOM 2565 N N . ILE A 1 314 ? 10.197 -16.369 -10.845 1.00 68.50 314 ILE A N 1
ATOM 2566 C CA . ILE A 1 314 ? 10.213 -17.552 -11.712 1.00 68.50 314 ILE A CA 1
ATOM 2567 C C . ILE A 1 314 ? 9.520 -17.230 -13.036 1.00 68.50 314 ILE A C 1
ATOM 2569 O O . ILE A 1 314 ? 10.062 -17.545 -14.090 1.00 68.50 314 ILE A O 1
ATOM 2573 N N . SER A 1 315 ? 8.374 -16.547 -12.997 1.00 68.31 315 SER A N 1
ATOM 2574 C CA . SER A 1 315 ? 7.679 -16.104 -14.210 1.00 68.31 315 SER A CA 1
ATOM 2575 C C . SER A 1 315 ? 8.566 -15.192 -15.061 1.00 68.31 315 SER A C 1
ATOM 2577 O O . SER A 1 315 ? 8.650 -15.401 -16.263 1.00 68.31 315 SER A O 1
ATOM 2579 N N . PHE A 1 316 ? 9.289 -14.248 -14.448 1.00 67.19 316 PHE A N 1
ATOM 2580 C CA . PHE A 1 316 ? 10.249 -13.384 -15.141 1.00 67.19 316 PHE A CA 1
ATOM 2581 C C . PHE A 1 316 ? 11.387 -14.182 -15.800 1.00 67.19 316 PHE A C 1
ATOM 2583 O O . PHE A 1 316 ? 11.659 -13.984 -16.976 1.00 67.19 316 PHE A O 1
ATOM 2590 N N . ILE A 1 317 ? 11.989 -15.146 -15.091 1.00 63.44 317 ILE A N 1
ATOM 2591 C CA . ILE A 1 317 ? 13.058 -16.013 -15.628 1.00 63.44 317 ILE A CA 1
ATOM 2592 C C . ILE A 1 317 ? 12.558 -16.887 -16.791 1.00 63.44 317 ILE A C 1
ATOM 2594 O O . ILE A 1 317 ? 13.321 -17.200 -17.705 1.00 63.44 317 ILE A O 1
ATOM 2598 N N . LEU A 1 318 ? 11.298 -17.330 -16.739 1.00 60.38 318 LEU A N 1
ATOM 2599 C CA . LEU A 1 318 ? 10.684 -18.168 -17.772 1.00 60.38 318 LEU A CA 1
ATOM 2600 C C . LEU A 1 318 ? 10.273 -17.379 -19.023 1.00 60.38 318 LEU A C 1
ATOM 2602 O O . LEU A 1 318 ? 10.068 -17.986 -20.076 1.00 60.38 318 LEU A O 1
ATOM 2606 N N . LEU A 1 319 ? 10.149 -16.052 -18.938 1.00 61.94 319 LEU A N 1
ATOM 2607 C CA . LEU A 1 319 ? 9.882 -15.210 -20.098 1.00 61.94 319 LEU A CA 1
ATOM 2608 C C . LEU A 1 319 ? 11.152 -15.077 -20.949 1.00 61.94 319 LEU A C 1
ATOM 2610 O O . LEU A 1 319 ? 12.235 -14.763 -20.462 1.00 61.94 319 LEU A O 1
ATOM 2614 N N . HIS A 1 320 ? 11.024 -15.303 -22.258 1.00 60.09 320 HIS A N 1
ATOM 2615 C CA . HIS A 1 320 ? 12.127 -15.084 -23.191 1.00 60.09 320 HIS A CA 1
ATOM 2616 C C . HIS A 1 320 ? 12.417 -13.582 -23.320 1.00 60.09 320 HIS A C 1
ATOM 2618 O O . HIS A 1 320 ? 11.725 -12.880 -24.059 1.00 60.09 320 HIS A O 1
ATOM 2624 N N . GLU A 1 321 ? 13.468 -13.128 -22.630 1.00 63.56 321 GLU A N 1
ATOM 2625 C CA . GLU A 1 321 ? 13.983 -11.747 -22.594 1.00 63.56 321 GLU A CA 1
ATOM 2626 C C . GLU A 1 321 ? 13.889 -11.047 -23.961 1.00 63.56 321 GLU A C 1
ATOM 2628 O O . GLU A 1 321 ? 13.322 -9.964 -24.084 1.00 63.56 321 GLU A O 1
ATOM 2633 N N . ASP A 1 322 ? 14.369 -11.698 -25.023 1.00 67.38 322 ASP A N 1
ATOM 2634 C CA . ASP A 1 322 ? 14.465 -11.094 -26.354 1.00 67.38 322 ASP A CA 1
ATOM 2635 C C . ASP A 1 322 ? 13.109 -10.755 -26.973 1.00 67.38 322 ASP A C 1
ATOM 2637 O O . ASP A 1 322 ? 12.990 -9.709 -27.602 1.00 67.38 322 ASP A O 1
ATOM 2641 N N . PHE A 1 323 ? 12.098 -11.601 -26.778 1.00 72.69 323 PHE A N 1
ATOM 2642 C CA . PHE A 1 323 ? 10.745 -11.354 -27.279 1.00 72.69 323 PHE A CA 1
ATOM 2643 C C . PHE A 1 323 ? 10.042 -10.256 -26.477 1.00 72.69 323 PHE A C 1
ATOM 2645 O O . PHE A 1 323 ? 9.317 -9.439 -27.044 1.00 72.69 323 PHE A O 1
ATOM 2652 N N . VAL A 1 324 ? 10.276 -10.207 -25.163 1.00 74.38 324 VAL A N 1
ATOM 2653 C CA . VAL A 1 324 ? 9.684 -9.185 -24.296 1.00 74.38 324 VAL A CA 1
ATOM 2654 C C . VAL A 1 324 ? 10.271 -7.813 -24.624 1.00 74.38 324 VAL A C 1
ATOM 2656 O O . VAL A 1 324 ? 9.518 -6.898 -24.929 1.00 74.38 324 VAL A O 1
ATOM 2659 N N . PHE A 1 325 ? 11.596 -7.653 -24.654 1.00 74.75 325 PHE A N 1
ATOM 2660 C CA . PHE A 1 325 ? 12.209 -6.346 -24.927 1.00 74.75 325 PHE A CA 1
ATOM 2661 C C . PHE A 1 325 ? 11.840 -5.791 -26.308 1.00 74.75 325 PHE A C 1
ATOM 2663 O O . PHE A 1 325 ? 11.479 -4.617 -26.415 1.00 74.75 325 PHE A O 1
ATOM 2670 N N . THR A 1 326 ? 11.859 -6.617 -27.359 1.00 76.81 326 THR A N 1
ATOM 2671 C CA . THR A 1 326 ? 11.473 -6.160 -28.704 1.00 76.81 326 THR A CA 1
ATOM 2672 C C . THR A 1 326 ? 9.998 -5.789 -28.787 1.00 76.81 326 THR A C 1
ATOM 2674 O O . THR A 1 326 ? 9.674 -4.812 -29.461 1.00 76.81 326 THR A O 1
ATOM 2677 N N . SER A 1 327 ? 9.129 -6.493 -28.050 1.00 77.81 327 SER A N 1
ATOM 2678 C CA . SER A 1 327 ? 7.702 -6.168 -27.979 1.00 77.81 327 SER A CA 1
ATOM 2679 C C . SER A 1 327 ? 7.436 -4.780 -27.391 1.00 77.81 327 SER A C 1
ATOM 2681 O O . SER A 1 327 ? 6.449 -4.155 -27.742 1.00 77.81 327 SER A O 1
ATOM 2683 N N . PHE A 1 328 ? 8.319 -4.273 -26.527 1.00 78.25 328 PHE A N 1
ATOM 2684 C CA . PHE A 1 328 ? 8.221 -2.927 -25.946 1.00 78.25 328 PHE A CA 1
ATOM 2685 C C . PHE A 1 328 ? 9.153 -1.909 -26.634 1.00 78.25 328 PHE A C 1
ATOM 2687 O O . PHE A 1 328 ? 9.475 -0.869 -26.062 1.00 78.25 328 PHE A O 1
ATOM 2694 N N . GLY A 1 329 ? 9.621 -2.209 -27.852 1.00 75.00 329 GLY A N 1
ATOM 2695 C CA . GLY A 1 329 ? 10.422 -1.297 -28.675 1.00 75.00 329 GLY A CA 1
ATOM 2696 C C . GLY A 1 329 ? 11.908 -1.192 -28.295 1.00 75.00 329 GLY A C 1
ATOM 2697 O O . GLY A 1 329 ? 12.663 -0.439 -28.914 1.00 75.00 329 GLY A O 1
ATOM 2698 N N . PHE A 1 330 ? 12.383 -1.992 -27.338 1.00 75.69 330 PHE A N 1
ATOM 2699 C CA . PHE A 1 330 ? 13.795 -2.073 -26.951 1.00 75.69 330 PHE A CA 1
ATOM 2700 C C . PHE A 1 330 ? 14.579 -2.979 -27.917 1.00 75.69 330 PHE A C 1
ATOM 2702 O O . PHE A 1 330 ? 14.965 -4.104 -27.599 1.00 75.69 330 PHE A O 1
ATOM 2709 N N . VAL A 1 331 ? 14.792 -2.489 -29.143 1.00 69.06 331 VAL A N 1
ATOM 2710 C CA . VAL A 1 331 ? 15.460 -3.244 -30.222 1.00 69.06 331 VAL A CA 1
ATOM 2711 C C . VAL A 1 331 ? 16.989 -3.126 -30.157 1.00 69.06 331 VAL A C 1
ATOM 2713 O O . VAL A 1 331 ? 17.693 -4.105 -30.397 1.00 69.06 331 VAL A O 1
ATOM 2716 N N . GLN A 1 332 ? 17.511 -1.937 -29.828 1.00 62.19 332 GLN A N 1
ATOM 2717 C CA . GLN A 1 332 ? 18.954 -1.635 -29.855 1.00 62.19 332 GLN A CA 1
ATOM 2718 C C . GLN A 1 332 ? 19.610 -1.655 -28.470 1.00 62.19 332 GLN A C 1
ATOM 2720 O O . GLN A 1 332 ? 20.762 -2.061 -28.336 1.00 62.19 332 GLN A O 1
ATOM 2725 N N . THR A 1 333 ? 18.882 -1.241 -27.436 1.00 61.12 333 THR A N 1
ATOM 2726 C CA . THR A 1 333 ? 19.338 -1.232 -26.045 1.00 61.12 333 THR A CA 1
ATOM 2727 C C . THR A 1 333 ? 18.576 -2.297 -25.275 1.00 61.12 333 THR A C 1
ATOM 2729 O O . THR A 1 333 ? 17.355 -2.380 -25.357 1.00 61.12 333 THR A O 1
ATOM 2732 N N . ARG A 1 334 ? 19.293 -3.138 -24.529 1.00 64.44 334 ARG A N 1
ATOM 2733 C CA . ARG A 1 334 ? 18.694 -4.117 -23.617 1.00 64.44 334 ARG A CA 1
ATOM 2734 C C . ARG A 1 334 ? 19.182 -3.774 -22.215 1.00 64.44 334 ARG A C 1
ATOM 2736 O O . ARG A 1 334 ? 20.250 -4.264 -21.860 1.00 64.44 334 ARG A O 1
ATOM 2743 N N . PRO A 1 335 ? 18.426 -2.972 -21.440 1.00 56.50 335 PRO A N 1
ATOM 2744 C CA . PRO A 1 335 ? 18.840 -2.478 -20.121 1.00 56.50 335 PRO A CA 1
ATOM 2745 C C . PRO A 1 335 ? 19.201 -3.567 -19.089 1.00 56.50 335 PRO A C 1
ATOM 2747 O O . PRO A 1 335 ? 19.679 -3.273 -17.996 1.00 56.50 335 PRO A O 1
ATOM 2750 N N . VAL A 1 336 ? 18.902 -4.836 -19.398 1.00 53.91 336 VAL A N 1
ATOM 2751 C CA . VAL A 1 336 ? 19.216 -6.001 -18.560 1.00 53.91 336 VAL A CA 1
ATOM 2752 C C . VAL A 1 336 ? 20.512 -6.701 -18.998 1.00 53.91 336 VAL A C 1
ATOM 2754 O O . VAL A 1 336 ? 21.159 -7.362 -18.185 1.00 53.91 336 VAL A O 1
ATOM 2757 N N . LYS A 1 337 ? 20.975 -6.516 -20.246 1.00 45.44 337 LYS A N 1
ATOM 2758 C CA . LYS A 1 337 ? 22.224 -7.132 -20.721 1.00 45.44 337 LYS A CA 1
ATOM 2759 C C . LYS A 1 337 ? 23.480 -6.542 -20.078 1.00 45.44 337 LYS A C 1
ATOM 2761 O O . LYS A 1 337 ? 24.462 -7.273 -20.019 1.00 45.44 337 LYS A O 1
ATOM 2766 N N . ALA A 1 338 ? 23.477 -5.320 -19.537 1.00 37.47 338 ALA A N 1
ATOM 2767 C CA . ALA A 1 338 ? 24.637 -4.828 -18.781 1.00 37.47 338 ALA A CA 1
ATOM 2768 C C . ALA A 1 338 ? 24.772 -5.410 -17.370 1.00 37.47 338 ALA A C 1
ATOM 2770 O O . ALA A 1 338 ? 25.818 -5.239 -16.745 1.00 37.47 338 ALA A O 1
ATOM 2771 N N . PHE A 1 339 ? 23.766 -6.131 -16.862 1.00 39.31 339 PHE A N 1
ATOM 2772 C CA . PHE A 1 339 ? 23.958 -6.953 -15.662 1.00 39.31 339 PHE A CA 1
ATOM 2773 C C . PHE A 1 339 ? 24.687 -8.269 -15.981 1.00 39.31 339 PHE A C 1
ATOM 2775 O O . PHE A 1 339 ? 25.236 -8.896 -15.078 1.00 39.31 339 PHE A O 1
ATOM 2782 N N . ASN A 1 340 ? 24.795 -8.648 -17.263 1.00 39.91 340 ASN A N 1
ATOM 2783 C CA . ASN A 1 340 ? 25.725 -9.675 -17.724 1.00 39.91 340 ASN A CA 1
ATOM 2784 C C . ASN A 1 340 ? 27.084 -9.038 -18.044 1.00 39.91 340 ASN A C 1
ATOM 2786 O O . ASN A 1 340 ? 27.355 -8.602 -19.159 1.00 39.91 340 ASN A O 1
ATOM 2790 N N . PHE A 1 341 ? 27.985 -9.069 -17.063 1.00 38.69 341 PHE A N 1
ATOM 2791 C CA . PHE A 1 341 ? 29.379 -8.607 -17.165 1.00 38.69 341 PHE A CA 1
ATOM 2792 C C . PHE A 1 341 ? 30.252 -9.395 -18.168 1.00 38.69 341 PHE A C 1
ATOM 2794 O O . PHE A 1 341 ? 31.449 -9.129 -18.308 1.00 38.69 341 PHE A O 1
ATOM 2801 N N . GLN A 1 342 ? 29.686 -10.380 -18.869 1.00 34.56 342 GLN A N 1
ATOM 2802 C CA . GLN A 1 342 ? 30.435 -11.243 -19.778 1.00 34.56 342 GLN A CA 1
ATOM 2803 C C . GLN A 1 342 ? 30.958 -10.473 -21.004 1.00 34.56 342 GLN A C 1
ATOM 2805 O O . GLN A 1 342 ? 32.048 -10.770 -21.482 1.00 34.56 342 GLN A O 1
ATOM 2810 N N . SER A 1 343 ? 30.277 -9.402 -21.435 1.00 36.41 343 SER A N 1
ATOM 2811 C CA . SER A 1 343 ? 30.757 -8.560 -22.542 1.00 36.41 343 SER A CA 1
ATOM 2812 C C . SER A 1 343 ? 31.941 -7.660 -22.167 1.00 36.41 343 SER A C 1
ATOM 2814 O O . SER A 1 343 ? 32.748 -7.324 -23.029 1.00 36.41 343 SER A O 1
ATOM 2816 N N . SER A 1 344 ? 32.087 -7.272 -20.896 1.00 31.44 344 SER A N 1
ATOM 2817 C CA . SER A 1 344 ? 33.221 -6.449 -20.440 1.00 31.44 344 SER A CA 1
ATOM 2818 C C . SER A 1 344 ? 34.524 -7.238 -20.281 1.00 31.44 344 SER A C 1
ATOM 2820 O O . SER A 1 344 ? 35.592 -6.659 -20.437 1.00 31.44 344 SER A O 1
ATOM 2822 N N . LEU A 1 345 ? 34.456 -8.552 -20.035 1.00 34.91 345 LEU A N 1
ATOM 2823 C CA . LEU A 1 345 ? 35.642 -9.420 -19.973 1.00 34.91 345 LEU A CA 1
ATOM 2824 C C . LEU A 1 345 ? 36.184 -9.778 -21.369 1.00 34.91 345 LEU A C 1
ATOM 2826 O O . LEU A 1 345 ? 37.397 -9.877 -21.551 1.00 34.91 345 LEU A O 1
ATOM 2830 N N . GLU A 1 346 ? 35.318 -9.902 -22.378 1.00 35.81 346 GLU A N 1
ATOM 2831 C CA . GLU A 1 346 ? 35.740 -10.153 -23.769 1.00 35.81 346 GLU A CA 1
ATOM 2832 C C . GLU A 1 346 ? 36.382 -8.916 -24.434 1.00 35.81 346 GLU A C 1
ATOM 2834 O O . GLU A 1 346 ? 37.266 -9.042 -25.290 1.00 35.81 346 GLU A O 1
ATOM 2839 N N . LEU A 1 347 ? 36.006 -7.708 -23.996 1.00 36.44 347 LEU A N 1
ATOM 2840 C CA . LEU A 1 347 ? 36.571 -6.439 -24.477 1.00 36.44 347 LEU A CA 1
ATOM 2841 C C . LEU A 1 347 ? 37.988 -6.142 -23.951 1.00 36.44 347 LEU A C 1
ATOM 2843 O O . LEU A 1 347 ? 38.732 -5.418 -24.615 1.00 36.44 347 LEU A O 1
ATOM 2847 N N . ASP A 1 348 ? 38.387 -6.711 -22.809 1.00 35.62 348 ASP A N 1
ATOM 2848 C CA . ASP A 1 348 ? 39.763 -6.601 -22.294 1.00 35.62 348 ASP A CA 1
ATOM 2849 C C . ASP A 1 348 ? 40.675 -7.726 -22.807 1.00 35.62 348 ASP A C 1
ATOM 2851 O O . ASP A 1 348 ? 41.851 -7.487 -23.090 1.00 35.62 348 ASP A O 1
ATOM 2855 N N . ALA A 1 349 ? 40.139 -8.930 -23.044 1.00 36.62 349 ALA A N 1
ATOM 2856 C CA . ALA A 1 349 ? 40.903 -10.042 -23.621 1.00 36.62 349 ALA A CA 1
ATOM 2857 C C . ALA A 1 349 ? 41.359 -9.782 -25.072 1.00 36.62 349 ALA A C 1
ATOM 2859 O O . ALA A 1 349 ? 42.364 -10.330 -25.520 1.00 36.62 349 ALA A O 1
ATOM 2860 N N . THR A 1 350 ? 40.662 -8.907 -25.801 1.00 40.41 350 THR A N 1
ATOM 2861 C CA . THR A 1 350 ? 41.008 -8.511 -27.178 1.00 40.41 350 THR A CA 1
ATOM 2862 C C . THR A 1 350 ? 41.987 -7.332 -27.260 1.00 40.41 350 THR A C 1
ATOM 2864 O O . THR A 1 350 ? 42.475 -7.019 -28.347 1.00 40.41 350 THR A O 1
ATOM 2867 N N . LYS A 1 351 ? 42.338 -6.695 -26.129 1.00 39.84 351 LYS A N 1
ATOM 2868 C CA . LYS A 1 351 ? 43.311 -5.584 -26.071 1.00 39.84 351 LYS A CA 1
ATOM 2869 C C . LYS A 1 351 ? 44.744 -6.008 -25.752 1.00 39.84 351 LYS A C 1
ATOM 2871 O O . LYS A 1 351 ? 45.650 -5.179 -25.853 1.00 39.84 351 LYS A O 1
ATOM 2876 N N . VAL A 1 352 ? 44.988 -7.278 -25.434 1.00 40.78 352 VAL A N 1
ATOM 2877 C CA . VAL A 1 352 ? 46.353 -7.794 -25.274 1.00 40.78 352 VAL A CA 1
ATOM 2878 C C . VAL A 1 352 ? 46.918 -8.126 -26.656 1.00 40.78 352 VAL A C 1
ATOM 2880 O O . VAL A 1 352 ? 46.748 -9.225 -27.179 1.00 40.78 352 VAL A O 1
ATOM 2883 N N . LYS A 1 353 ? 47.586 -7.147 -27.279 1.00 40.06 353 LYS A N 1
ATOM 2884 C CA . LYS A 1 353 ? 48.477 -7.408 -28.418 1.00 40.06 353 LYS A CA 1
ATOM 2885 C C . LYS A 1 353 ? 49.564 -8.402 -27.976 1.00 40.06 353 LYS A C 1
ATOM 2887 O O . LYS A 1 353 ? 50.163 -8.176 -26.926 1.00 40.06 353 LYS A O 1
ATOM 2892 N N . PRO A 1 354 ? 49.886 -9.442 -28.763 1.00 37.72 354 PRO A N 1
ATOM 2893 C CA . PRO A 1 354 ? 51.123 -10.176 -28.551 1.00 37.72 354 PRO A CA 1
ATOM 2894 C C . PRO A 1 354 ? 52.281 -9.233 -28.891 1.00 37.72 354 PRO A C 1
ATOM 2896 O O . PRO A 1 354 ? 52.403 -8.775 -30.030 1.00 37.72 354 PRO A O 1
ATOM 2899 N N . ASP A 1 355 ? 53.095 -8.899 -27.893 1.00 37.34 355 ASP A N 1
ATOM 2900 C CA . ASP A 1 355 ? 54.298 -8.096 -28.085 1.00 37.34 355 ASP A CA 1
ATOM 2901 C C . ASP A 1 355 ? 55.270 -8.866 -28.987 1.00 37.34 355 ASP A C 1
ATOM 2903 O O . ASP A 1 355 ? 55.913 -9.844 -28.600 1.00 37.34 355 ASP A O 1
ATOM 2907 N N . SER A 1 356 ? 55.348 -8.430 -30.240 1.00 45.72 356 SER A N 1
ATOM 2908 C CA . SER A 1 356 ? 56.388 -8.834 -31.167 1.00 45.72 356 SER A CA 1
ATOM 2909 C C . SER A 1 356 ? 57.685 -8.109 -30.806 1.00 45.72 356 SER A C 1
ATOM 2911 O O . SER A 1 356 ? 57.732 -6.882 -30.914 1.00 45.72 356 SER A O 1
ATOM 2913 N N . LYS A 1 357 ? 58.726 -8.889 -30.482 1.00 41.28 357 LYS A N 1
ATOM 2914 C CA . LYS A 1 357 ? 60.172 -8.686 -30.738 1.00 41.28 357 LYS A CA 1
ATOM 2915 C C . LYS A 1 357 ? 61.042 -8.915 -29.500 1.00 41.28 357 LYS A C 1
ATOM 2917 O O . LYS A 1 357 ? 61.175 -8.055 -28.634 1.00 41.28 357 LYS A O 1
ATOM 2922 N N . ARG A 1 358 ? 61.787 -10.020 -29.533 1.00 36.47 358 ARG A N 1
ATOM 2923 C CA . ARG A 1 358 ? 63.164 -10.057 -29.031 1.00 36.47 358 ARG A CA 1
ATOM 2924 C C . ARG A 1 358 ? 64.004 -10.933 -29.957 1.00 36.47 358 ARG A C 1
ATOM 2926 O O . ARG A 1 358 ? 64.208 -12.111 -29.706 1.00 36.47 358 ARG A O 1
ATOM 2933 N N . ASP A 1 359 ? 64.430 -10.318 -31.053 1.00 43.84 359 ASP A N 1
ATOM 2934 C CA . ASP A 1 359 ? 65.610 -10.742 -31.800 1.00 43.84 359 ASP A CA 1
ATOM 2935 C C . ASP A 1 359 ? 66.827 -10.159 -31.087 1.00 43.84 359 ASP A C 1
ATOM 2937 O O . ASP A 1 359 ? 66.880 -8.946 -30.904 1.00 43.84 359 ASP A O 1
ATOM 2941 N N . THR A 1 360 ? 67.759 -11.016 -30.676 1.00 42.25 360 THR A N 1
ATOM 2942 C CA . THR A 1 360 ? 69.212 -10.794 -30.750 1.00 42.25 360 THR A CA 1
ATOM 2943 C C . THR A 1 360 ? 69.900 -12.076 -30.262 1.00 42.25 360 THR A C 1
ATOM 2945 O O . THR A 1 360 ? 69.956 -12.303 -29.051 1.00 42.25 360 THR A O 1
ATOM 2948 N N . ARG A 1 361 ? 70.460 -12.891 -31.159 1.00 37.22 361 ARG A N 1
ATOM 2949 C CA . ARG A 1 361 ? 71.917 -12.956 -31.381 1.00 37.22 361 ARG A CA 1
ATOM 2950 C C . ARG A 1 361 ? 72.277 -14.100 -32.322 1.00 37.22 361 ARG A C 1
ATOM 2952 O O . ARG A 1 361 ? 71.985 -15.258 -32.050 1.00 37.22 361 ARG A O 1
ATOM 2959 N N . ASP A 1 362 ? 72.935 -13.658 -33.380 1.00 41.97 362 ASP A N 1
ATOM 2960 C CA . ASP A 1 362 ? 73.705 -14.363 -34.387 1.00 41.97 362 ASP A CA 1
ATOM 2961 C C . ASP A 1 362 ? 74.561 -15.528 -33.875 1.00 41.97 362 ASP A C 1
ATOM 2963 O O . ASP A 1 362 ? 75.118 -15.513 -32.773 1.00 41.97 362 ASP A O 1
ATOM 2967 N N . ASP A 1 363 ? 74.676 -16.496 -34.779 1.00 46.16 363 ASP A N 1
ATOM 2968 C CA . ASP A 1 363 ? 75.532 -17.669 -34.757 1.00 46.16 363 ASP A CA 1
ATOM 2969 C C . ASP A 1 363 ? 77.043 -17.358 -34.841 1.00 46.16 363 ASP A C 1
ATOM 2971 O O . ASP A 1 363 ? 77.474 -16.323 -35.350 1.00 46.16 363 ASP A O 1
ATOM 2975 N N . ALA A 1 364 ? 77.806 -18.396 -34.467 1.00 46.50 364 ALA A N 1
ATOM 2976 C CA . ALA A 1 364 ? 79.160 -18.772 -34.901 1.00 46.50 364 ALA A CA 1
ATOM 2977 C C . ALA A 1 364 ? 80.384 -18.195 -34.153 1.00 46.50 364 ALA A C 1
ATOM 2979 O O . ALA A 1 364 ? 80.937 -17.155 -34.511 1.00 46.50 364 ALA A O 1
ATOM 2980 N N . ASN A 1 365 ? 80.903 -18.966 -33.185 1.00 38.59 365 ASN A N 1
ATOM 2981 C CA . ASN A 1 365 ? 82.078 -19.849 -33.369 1.00 38.59 365 ASN A CA 1
ATOM 2982 C C . ASN A 1 365 ? 82.344 -20.718 -32.134 1.00 38.59 365 ASN A C 1
ATOM 2984 O O . ASN A 1 365 ? 82.239 -20.184 -31.007 1.00 38.59 365 ASN A O 1
#

pLDDT: mean 73.9, std 17.01, range [28.25, 97.19]

Secondary structure (DSSP, 8-state):
--------HHHHHHHHHHHHHHHHHHHHHHHHHHHHHH--S--TTTTTTS-HHHHHHHHHHHHHHHHHHHHHHHHHHHHHHHH--HHHHHHHHHHHHHHTTTS-HHHHHHHHHHHHHHHHHHHHHHHHHHIIIIIS---HHHHHHHHHHHHHHHHHHHHHHHHHHHHHHHHHHTSTTTHHHHHHHHHHHHHHHHHHHHHHHHHTTTEEE---HHHHHHHHHHHHHTTPPTT-EEEE--S-TTSPP-EEEES-TTTT--EEEEEHHHH-SSSSS-SS--HHHHHHHHHHHHHHHHTTHHHHHHHHHHHHHHHHHHHHHHS-HHHHHHHTT-SS--TTGGG-THHHHHHHHTS--------------